Protein AF-A0AB73G0Q4-F1 (afdb_monomer)

Nearest PDB structures (foldseek):
  1st6-assembly1_A  TM=4.353E-01  e=1.505E+00  Gallus gallus
  8r5s-assembly1_B  TM=3.690E-01  e=9.988E+00  unidentified

Solvent-accessible surface area (backbone atoms only — not comparable to full-atom values): 10844 Å² total; per-residue (Å²): 141,89,81,76,88,72,72,56,66,70,56,59,51,50,52,48,52,52,52,53,50,53,50,52,51,54,50,52,51,52,56,56,46,70,74,67,58,89,50,71,70,61,53,50,53,50,53,50,53,51,52,52,53,50,51,53,52,51,50,56,51,47,53,56,51,50,53,52,50,51,52,50,53,51,32,54,51,44,54,49,49,53,31,50,49,26,47,52,52,35,51,52,52,51,51,52,55,50,48,56,74,74,42,72,83,80,63,81,79,79,75,55,64,66,61,52,50,50,51,55,49,49,54,55,54,56,68,72,45,80,65,55,73,72,55,50,51,51,54,52,47,50,51,48,41,52,53,55,43,46,51,53,54,50,48,27,72,76,68,60,59,73,56,75,67,56,52,49,49,45,51,47,37,45,49,53,28,44,53,53,26,49,54,39,52,52,56,52,58,74,70,57,131

Foldseek 3Di:
DDDDPPPPVVVVVVVVVVVVVVVVLVVVLVVVCVPPDDDVVSVVVSVVVVVVVVVVVVVVVVVVVVVVVVLVVLALVLLVLLLVLLVLLLCLLVVLLVCCVPPLDDDQSPDDVVSVVVSVVSLVVSCPTPYDPVSVVSSVLSVVLSVLSVVLSVVCSVVSDDDPVSVVSSVVSSVSSVVSNVVSVVVVVVPDD

Mean predicted aligned error: 14.91 Å

pLDDT: mean 75.07, std 13.52, range [38.47, 94.44]

Secondary structure (DSSP, 8-state):
--------HHHHHHHHHHHHHHHHHHHHHHHHHHHS---HHHHHHHHHHHHHHHHHHHHHHHHHHHHHHHHHHHHHHHHHHHHHHHHHHHHHHHHHHHHHHH-TTT------HHHHHHHHHHHHHHTTS---HHHHHHHHHHHHHHHHHHHHHHHHHHHS---HHHHHHHHHHHHHHHHHHHHHHHHHHHT--

Structure (mmCIF, N/CA/C/O backbone):
data_AF-A0AB73G0Q4-F1
#
_entry.id   AF-A0AB73G0Q4-F1
#
loop_
_atom_site.group_PDB
_atom_site.id
_atom_site.type_symbol
_atom_site.label_atom_id
_atom_site.label_alt_id
_atom_site.label_comp_id
_atom_site.label_asym_id
_atom_site.label_entity_id
_atom_site.label_seq_id
_atom_site.pdbx_PDB_ins_code
_atom_site.Cartn_x
_atom_site.Cartn_y
_atom_site.Cartn_z
_atom_site.occupancy
_atom_site.B_iso_or_equiv
_atom_site.auth_seq_id
_atom_site.aut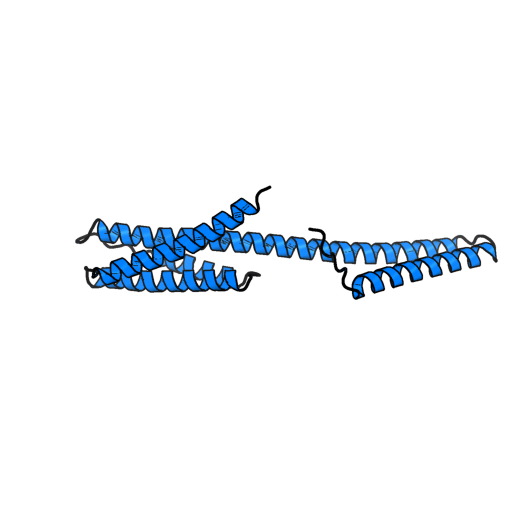h_comp_id
_atom_site.auth_asym_id
_atom_site.auth_atom_id
_atom_site.pdbx_PDB_model_num
ATOM 1 N N . MET A 1 1 ? 30.147 -20.240 -2.094 1.00 41.31 1 MET A N 1
ATOM 2 C CA . 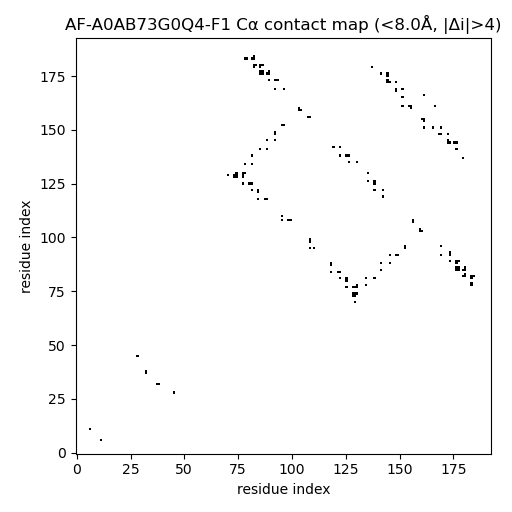MET A 1 1 ? 28.815 -20.249 -2.738 1.00 41.31 1 MET A CA 1
ATOM 3 C C . MET A 1 1 ? 28.900 -19.527 -4.078 1.00 41.31 1 MET A C 1
ATOM 5 O O . ME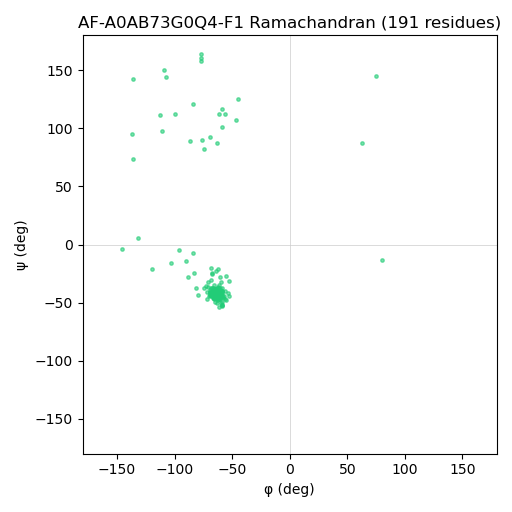T A 1 1 ? 28.607 -18.346 -4.166 1.00 41.31 1 MET A O 1
ATOM 9 N N . LEU A 1 2 ? 29.378 -20.226 -5.107 1.00 41.09 2 LEU A N 1
ATOM 10 C CA . LEU A 1 2 ? 29.473 -19.739 -6.485 1.00 41.09 2 LEU A CA 1
ATOM 11 C C . LEU A 1 2 ? 28.462 -20.538 -7.300 1.00 41.09 2 LEU A C 1
ATOM 13 O O . LEU A 1 2 ? 28.730 -21.682 -7.663 1.00 41.09 2 LEU A O 1
ATOM 17 N N . GLN A 1 3 ? 27.278 -19.975 -7.534 1.00 38.47 3 GLN A N 1
ATOM 18 C CA . GLN A 1 3 ? 26.270 -20.634 -8.354 1.00 38.47 3 GLN A CA 1
ATOM 19 C C . GLN A 1 3 ? 25.608 -19.637 -9.309 1.00 38.47 3 GLN A C 1
ATOM 21 O O . GLN A 1 3 ? 24.650 -18.951 -8.982 1.00 38.47 3 GLN A O 1
ATOM 26 N N . ARG A 1 4 ? 26.173 -19.638 -10.522 1.00 39.06 4 ARG A N 1
ATOM 27 C CA . ARG A 1 4 ? 25.493 -19.534 -11.818 1.00 39.06 4 ARG A CA 1
ATOM 28 C C . ARG A 1 4 ? 24.717 -18.243 -12.106 1.00 39.06 4 ARG A C 1
ATOM 30 O O . ARG A 1 4 ? 23.493 -18.200 -12.057 1.00 39.06 4 ARG A O 1
ATOM 37 N N . TYR A 1 5 ? 25.450 -17.268 -12.639 1.00 40.59 5 TYR A N 1
ATOM 38 C CA . TYR A 1 5 ? 24.947 -16.416 -13.718 1.00 40.59 5 TYR A CA 1
ATOM 39 C C . TYR A 1 5 ? 24.696 -17.315 -14.944 1.00 40.59 5 TYR A C 1
ATOM 41 O O . TYR A 1 5 ? 25.588 -17.552 -15.754 1.00 40.59 5 TYR A O 1
ATOM 49 N N . ILE A 1 6 ? 23.505 -17.912 -15.046 1.00 43.00 6 ILE A N 1
ATOM 50 C CA . ILE A 1 6 ? 23.052 -18.488 -16.316 1.00 43.00 6 ILE A CA 1
ATOM 51 C C . ILE A 1 6 ? 22.640 -17.296 -17.168 1.00 43.00 6 ILE A C 1
ATOM 53 O O . ILE A 1 6 ? 21.504 -16.825 -17.111 1.00 43.00 6 ILE A O 1
ATOM 57 N N . GLU A 1 7 ? 23.591 -16.761 -17.928 1.00 46.69 7 GLU A N 1
ATOM 58 C CA . GLU A 1 7 ? 23.259 -15.909 -19.057 1.00 46.69 7 GLU A CA 1
ATOM 59 C C . GLU A 1 7 ? 22.331 -16.719 -19.963 1.00 46.69 7 GLU A C 1
ATOM 61 O O . GLU A 1 7 ? 22.708 -17.755 -20.507 1.00 46.69 7 GLU A O 1
ATOM 66 N N . THR A 1 8 ? 21.070 -16.292 -20.059 1.00 51.12 8 THR A N 1
ATOM 67 C CA . THR A 1 8 ? 20.069 -16.907 -20.935 1.00 51.12 8 THR A CA 1
ATOM 68 C C . THR A 1 8 ? 20.701 -17.170 -22.308 1.00 51.12 8 THR A C 1
ATOM 70 O O . THR A 1 8 ? 21.193 -16.205 -22.904 1.00 51.12 8 THR A O 1
ATOM 73 N N . PRO A 1 9 ? 20.680 -18.406 -22.839 1.00 54.09 9 PRO A N 1
ATOM 74 C CA . PRO A 1 9 ? 21.407 -18.777 -24.060 1.00 54.09 9 PRO A CA 1
ATOM 75 C C . PRO A 1 9 ? 21.061 -17.882 -25.261 1.00 54.09 9 PRO A C 1
ATOM 77 O O . PRO A 1 9 ? 21.906 -17.611 -26.110 1.00 54.09 9 PRO A O 1
ATOM 80 N N . GLY A 1 10 ? 19.852 -17.309 -25.284 1.00 58.75 10 GLY A N 1
ATOM 81 C CA . GLY A 1 10 ? 19.433 -16.339 -26.298 1.00 58.75 10 GLY A CA 1
ATOM 82 C C . GLY A 1 10 ? 20.158 -14.985 -26.264 1.00 58.75 10 GLY A C 1
ATOM 83 O O . GLY A 1 10 ? 20.225 -14.321 -27.294 1.00 58.75 10 GLY A O 1
ATOM 84 N N . ARG A 1 11 ? 20.713 -14.548 -25.125 1.00 55.72 11 ARG A N 1
ATOM 85 C CA . ARG A 1 11 ? 21.488 -13.293 -25.030 1.00 55.72 11 ARG A CA 1
ATOM 86 C C . ARG A 1 11 ? 22.911 -13.473 -25.541 1.00 55.72 11 ARG A C 1
ATOM 88 O O . ARG A 1 11 ? 23.366 -12.647 -26.325 1.00 55.72 11 ARG A O 1
ATOM 95 N N . VAL A 1 12 ? 23.555 -14.575 -25.162 1.00 60.91 12 VAL A N 1
ATOM 96 C CA . VAL A 1 12 ? 24.898 -14.935 -25.638 1.00 60.91 12 VAL A CA 1
ATOM 97 C C . VAL A 1 12 ? 24.876 -15.180 -27.146 1.00 60.91 12 VAL A C 1
ATOM 99 O O . VAL A 1 12 ? 25.706 -14.631 -27.862 1.00 60.91 12 VAL A O 1
ATOM 102 N N . ALA A 1 13 ? 23.862 -15.891 -27.656 1.00 66.00 13 ALA A N 1
ATOM 103 C CA . ALA A 1 13 ? 23.683 -16.110 -29.092 1.00 66.00 13 ALA A CA 1
ATOM 104 C C . ALA A 1 13 ? 23.465 -14.802 -29.876 1.00 66.00 13 ALA A C 1
ATOM 106 O O . ALA A 1 13 ? 24.061 -14.612 -30.934 1.00 66.00 13 ALA A O 1
ATOM 107 N N . LYS A 1 14 ? 22.657 -13.867 -29.352 1.00 70.06 14 LYS A N 1
ATOM 108 C CA . LYS A 1 14 ? 22.462 -12.544 -29.974 1.00 70.06 14 LYS A CA 1
ATOM 109 C C . LYS A 1 14 ? 23.743 -11.711 -29.965 1.00 70.06 14 LYS A C 1
ATOM 111 O O . LYS A 1 14 ? 24.065 -11.100 -30.978 1.00 70.06 14 LYS A O 1
ATOM 116 N N . ALA A 1 15 ? 24.478 -11.703 -28.853 1.00 66.81 15 ALA A N 1
ATOM 117 C CA . ALA A 1 15 ? 25.747 -10.988 -28.748 1.00 66.81 15 ALA A CA 1
ATOM 118 C C . ALA A 1 15 ? 26.796 -11.551 -29.722 1.00 66.81 15 ALA A C 1
ATOM 120 O O . ALA A 1 15 ? 27.445 -10.783 -30.430 1.00 66.81 15 ALA A O 1
ATOM 121 N N . LEU A 1 16 ? 26.905 -12.879 -29.828 1.00 69.56 16 LEU A N 1
ATOM 122 C CA . LEU A 1 16 ? 27.764 -13.551 -30.807 1.00 69.56 16 LEU A CA 1
ATOM 123 C C . LEU A 1 16 ? 27.389 -13.179 -32.243 1.00 69.56 16 LEU A C 1
ATOM 125 O O . LEU A 1 16 ? 28.254 -12.728 -32.981 1.00 69.56 16 LEU A O 1
ATOM 129 N N . LEU A 1 17 ? 26.109 -13.263 -32.620 1.00 72.75 17 LEU A N 1
ATOM 130 C CA . LEU A 1 17 ? 25.657 -12.901 -33.969 1.00 72.75 17 LEU A CA 1
ATOM 131 C C . LEU A 1 17 ? 25.973 -11.446 -34.331 1.00 72.75 17 LEU A C 1
ATOM 133 O O . LEU A 1 17 ? 26.434 -11.181 -35.442 1.00 72.75 17 LEU A O 1
ATOM 137 N N . ILE A 1 18 ? 25.769 -10.509 -33.401 1.00 73.44 18 ILE A N 1
ATOM 138 C CA . ILE A 1 18 ? 26.107 -9.094 -33.609 1.00 73.44 18 ILE A CA 1
ATOM 139 C C . ILE A 1 18 ? 27.620 -8.938 -33.799 1.00 73.44 18 ILE A C 1
ATOM 141 O O . ILE A 1 18 ? 28.055 -8.293 -34.748 1.00 73.44 18 ILE A O 1
ATOM 145 N N . THR A 1 19 ? 28.423 -9.579 -32.948 1.00 70.38 19 THR A N 1
ATOM 146 C CA . THR A 1 19 ? 29.889 -9.468 -32.985 1.00 70.38 19 THR A CA 1
ATOM 147 C C . THR A 1 19 ? 30.464 -10.080 -34.264 1.00 70.38 19 THR A C 1
ATOM 149 O O . THR A 1 19 ? 31.303 -9.467 -34.920 1.00 70.38 19 THR A O 1
ATOM 152 N N . THR A 1 20 ? 29.969 -11.249 -34.679 1.00 71.50 20 THR A N 1
ATOM 153 C CA . THR A 1 20 ? 30.360 -11.908 -35.931 1.00 71.50 20 THR A CA 1
ATOM 154 C C . THR A 1 20 ? 29.942 -11.092 -37.155 1.00 71.50 20 THR A C 1
ATOM 156 O O . THR A 1 20 ? 30.719 -10.977 -38.098 1.00 71.50 20 THR A O 1
ATOM 159 N N . SER A 1 21 ? 28.760 -10.466 -37.136 1.00 71.75 21 SER A N 1
ATOM 160 C CA . SER A 1 21 ? 28.300 -9.604 -38.236 1.00 71.75 21 SER A CA 1
ATOM 161 C C . SER A 1 21 ? 29.158 -8.343 -38.365 1.00 71.75 21 SER A C 1
ATOM 163 O O . SER A 1 21 ? 29.561 -7.987 -39.469 1.00 71.75 21 SER A O 1
ATOM 165 N N . VAL A 1 22 ? 29.496 -7.702 -37.241 1.00 70.81 22 VAL A N 1
ATOM 166 C CA . VAL A 1 22 ? 30.405 -6.544 -37.204 1.00 70.81 22 VAL A CA 1
ATOM 167 C C . VAL A 1 22 ? 31.796 -6.933 -37.708 1.00 70.81 22 VAL A C 1
ATOM 169 O O . VAL A 1 22 ? 32.354 -6.232 -38.545 1.00 70.81 22 VAL A O 1
ATOM 172 N N . PHE A 1 23 ? 32.323 -8.081 -37.272 1.00 72.88 23 PHE A N 1
ATOM 173 C CA . PHE A 1 23 ? 33.621 -8.587 -37.718 1.00 72.88 23 PHE A CA 1
ATOM 174 C C . PHE A 1 23 ? 33.653 -8.860 -39.228 1.00 72.88 23 PHE A C 1
ATOM 176 O O . PHE A 1 23 ? 34.573 -8.411 -39.909 1.00 72.88 23 PHE A O 1
ATOM 183 N N . LEU A 1 24 ? 32.631 -9.532 -39.771 1.00 70.69 24 LEU A N 1
ATOM 184 C CA . LEU A 1 24 ? 32.513 -9.796 -41.210 1.00 70.69 24 LEU A CA 1
ATOM 185 C C . LEU A 1 24 ? 32.406 -8.499 -42.022 1.00 70.69 24 LEU A C 1
ATOM 187 O O . LEU A 1 24 ? 33.060 -8.371 -43.055 1.00 70.69 24 LEU A O 1
ATOM 191 N N . LEU A 1 25 ? 31.647 -7.515 -41.535 1.00 66.81 25 LEU A N 1
ATOM 192 C CA . LEU A 1 25 ? 31.530 -6.197 -42.163 1.00 66.81 25 LEU A CA 1
ATOM 193 C C . LEU A 1 25 ? 32.869 -5.436 -42.167 1.00 66.81 25 LEU A C 1
ATOM 195 O O . LEU A 1 25 ? 33.250 -4.883 -43.198 1.00 66.81 25 LEU A O 1
ATOM 199 N N . SER A 1 26 ? 33.630 -5.465 -41.069 1.00 64.12 26 SER A N 1
ATOM 200 C CA . SER A 1 26 ? 34.976 -4.872 -41.006 1.00 64.12 26 SER A CA 1
ATOM 201 C C . SER A 1 26 ? 35.969 -5.549 -41.960 1.00 64.12 26 SER A C 1
ATOM 203 O O . SER A 1 26 ? 36.790 -4.876 -42.591 1.00 64.12 26 SER A O 1
ATOM 205 N N . LEU A 1 27 ? 35.877 -6.874 -42.101 1.00 66.56 27 LEU A N 1
ATOM 206 C CA . LEU A 1 27 ? 36.729 -7.663 -42.994 1.00 66.56 27 LEU A CA 1
ATOM 207 C C . LEU A 1 27 ? 36.433 -7.340 -44.467 1.00 66.56 27 LEU A C 1
ATOM 209 O O . LEU A 1 27 ? 37.356 -7.094 -45.241 1.00 66.56 27 LEU A O 1
ATOM 213 N N . VAL A 1 28 ? 35.152 -7.219 -44.832 1.00 67.94 28 VAL A N 1
ATOM 214 C CA . VAL A 1 28 ? 34.718 -6.792 -46.173 1.00 67.94 28 VAL A CA 1
ATOM 215 C C . VAL A 1 28 ? 35.155 -5.354 -46.474 1.00 67.94 28 VAL A C 1
ATOM 217 O O . VAL A 1 28 ? 35.669 -5.094 -47.561 1.00 67.94 28 VAL A O 1
ATOM 220 N N . GLY A 1 29 ? 35.042 -4.429 -45.515 1.00 61.28 29 GLY A N 1
ATOM 221 C CA . GLY A 1 29 ? 35.534 -3.054 -45.672 1.00 61.28 29 GLY A CA 1
ATOM 222 C C . GLY A 1 29 ? 37.044 -2.978 -45.932 1.00 61.28 29 GLY A C 1
ATOM 223 O O . GLY A 1 29 ? 37.490 -2.218 -46.791 1.00 61.28 29 GLY A O 1
ATOM 224 N N . THR A 1 30 ? 37.827 -3.820 -45.252 1.00 64.38 30 THR A N 1
ATOM 225 C CA . THR A 1 30 ? 39.291 -3.869 -45.401 1.00 64.38 30 THR A CA 1
ATOM 226 C C . THR A 1 30 ? 39.707 -4.479 -46.744 1.00 64.38 30 THR A C 1
ATOM 228 O O . THR A 1 30 ? 40.609 -3.963 -47.401 1.00 64.38 30 THR A O 1
ATOM 231 N N . VAL A 1 31 ? 39.021 -5.537 -47.193 1.00 64.31 31 VAL A N 1
ATOM 232 C CA . VAL A 1 31 ? 39.288 -6.196 -48.486 1.00 64.31 31 VAL A CA 1
ATOM 233 C C . VAL A 1 31 ? 38.891 -5.308 -49.672 1.00 64.31 31 VAL A C 1
ATOM 235 O O . VAL A 1 31 ? 39.620 -5.235 -50.658 1.00 64.31 31 VAL A O 1
ATOM 238 N N . ILE A 1 32 ? 37.776 -4.576 -49.580 1.00 60.75 32 ILE A N 1
ATOM 239 C CA . ILE A 1 32 ? 37.360 -3.634 -50.633 1.00 60.75 32 ILE A CA 1
ATOM 240 C C . ILE A 1 32 ? 38.288 -2.406 -50.669 1.00 60.75 32 ILE A C 1
ATOM 242 O O . ILE A 1 32 ? 38.619 -1.916 -51.749 1.00 60.75 32 ILE A O 1
ATOM 246 N N . GLY A 1 33 ? 38.752 -1.933 -49.507 1.00 55.31 33 GLY A N 1
ATOM 247 C CA . GLY A 1 33 ? 39.688 -0.811 -49.403 1.00 55.31 33 GLY A CA 1
ATOM 248 C C . GLY A 1 33 ? 41.096 -1.111 -49.932 1.00 55.31 33 GLY A C 1
ATOM 249 O O . GLY A 1 33 ? 41.747 -0.208 -50.456 1.00 55.31 33 GLY A O 1
ATOM 250 N N . SER A 1 34 ? 41.562 -2.363 -49.847 1.00 55.62 34 SER A N 1
ATOM 251 C CA . SER A 1 34 ? 42.897 -2.754 -50.327 1.00 55.62 34 SER A CA 1
ATOM 252 C C . SER A 1 34 ? 42.957 -3.048 -51.831 1.00 55.62 34 SER A C 1
ATOM 254 O O . SER A 1 34 ? 44.019 -2.897 -52.430 1.00 55.62 34 SER A O 1
ATOM 256 N N . ALA A 1 35 ? 41.835 -3.413 -52.463 1.00 57.12 35 ALA A N 1
ATOM 257 C CA . ALA A 1 35 ? 41.802 -3.828 -53.869 1.00 57.12 35 ALA A CA 1
ATOM 258 C C . ALA A 1 35 ? 41.575 -2.685 -54.887 1.00 57.12 35 ALA A C 1
ATOM 260 O O . ALA A 1 35 ? 41.787 -2.896 -56.079 1.00 57.12 35 ALA A O 1
ATOM 261 N N . GLY A 1 36 ? 41.138 -1.489 -54.460 1.00 55.97 36 GLY A N 1
ATOM 262 C CA . GLY A 1 36 ? 40.631 -0.449 -55.380 1.00 55.97 36 GLY A CA 1
ATOM 263 C C . GLY A 1 36 ? 41.164 0.979 -55.212 1.00 55.97 36 GLY A C 1
ATOM 264 O O . GLY A 1 36 ? 40.673 1.878 -55.898 1.00 55.97 36 GLY A O 1
ATOM 265 N N . GLY A 1 37 ? 42.140 1.208 -54.328 1.00 60.34 37 GLY A N 1
ATOM 266 C CA . GLY A 1 37 ? 42.581 2.554 -53.951 1.00 60.34 37 GLY A CA 1
ATOM 267 C C . GLY A 1 37 ? 41.578 3.254 -53.023 1.00 60.34 37 GLY A C 1
ATOM 268 O O . GLY A 1 37 ? 40.366 3.058 -53.115 1.00 60.34 37 GLY A O 1
ATOM 269 N N . TYR A 1 38 ? 42.089 4.056 -52.089 1.00 60.25 38 TYR A N 1
ATOM 270 C CA . TYR A 1 38 ? 41.277 4.756 -51.093 1.00 60.25 38 TYR A CA 1
ATOM 271 C C . TYR A 1 38 ? 40.248 5.681 -51.764 1.00 60.25 38 TYR A C 1
ATOM 273 O O . TYR A 1 38 ? 40.618 6.641 -52.440 1.00 60.25 38 TYR A O 1
ATOM 281 N N . LYS A 1 39 ? 38.953 5.405 -51.563 1.00 70.69 39 LYS A N 1
ATOM 282 C CA . LYS A 1 39 ? 37.845 6.247 -52.037 1.00 70.69 39 LYS A CA 1
ATOM 283 C C . LYS A 1 39 ? 37.125 6.871 -50.838 1.00 70.69 39 LYS A C 1
ATOM 285 O O . LYS A 1 39 ? 36.467 6.135 -50.096 1.00 70.69 39 LYS A O 1
ATOM 290 N N . PRO A 1 40 ? 37.220 8.197 -50.636 1.00 67.25 40 PRO A N 1
ATOM 291 C CA . PRO A 1 40 ? 36.648 8.864 -49.466 1.00 67.25 40 PRO A CA 1
ATOM 292 C C . PRO A 1 40 ? 35.126 8.684 -49.354 1.00 67.25 40 PRO A C 1
ATOM 294 O O . PRO A 1 40 ? 34.625 8.525 -48.246 1.00 67.25 40 PRO A O 1
ATOM 297 N N . ASP A 1 41 ? 34.406 8.588 -50.474 1.00 67.31 41 ASP A N 1
ATOM 298 C CA . ASP A 1 41 ? 32.948 8.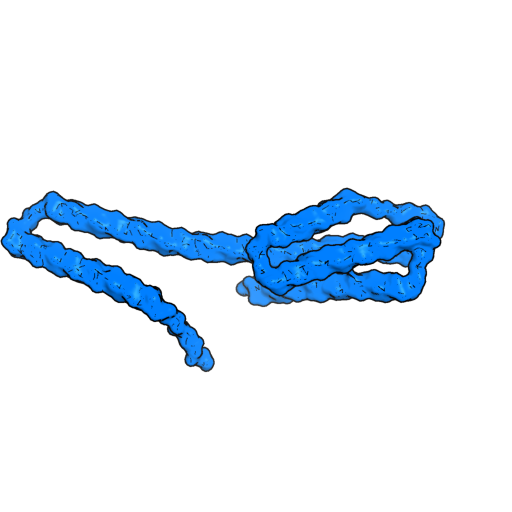381 -50.478 1.00 67.31 41 ASP A CA 1
ATOM 299 C C . ASP A 1 41 ? 32.544 7.005 -49.920 1.00 67.31 41 ASP A C 1
ATOM 301 O O . ASP A 1 41 ? 31.568 6.875 -49.182 1.00 67.31 41 ASP A O 1
ATOM 305 N N . VAL A 1 42 ? 33.337 5.969 -50.219 1.00 67.19 42 VAL A N 1
ATOM 306 C CA . VAL A 1 42 ? 33.121 4.608 -49.701 1.00 67.19 42 VAL A CA 1
ATOM 307 C C . VAL A 1 42 ? 33.415 4.570 -48.201 1.00 67.19 42 VAL A C 1
ATOM 309 O O . VAL A 1 42 ? 32.649 3.990 -47.434 1.00 67.19 42 VAL A O 1
ATOM 312 N N . MET A 1 43 ? 34.486 5.238 -47.767 1.00 66.00 43 MET A N 1
ATOM 313 C CA . MET A 1 43 ? 34.850 5.367 -46.353 1.00 66.00 43 MET A CA 1
ATOM 314 C C . MET A 1 43 ? 33.767 6.117 -45.558 1.00 66.00 43 MET A C 1
ATOM 316 O O . MET A 1 43 ? 33.413 5.690 -44.462 1.00 66.00 43 MET A O 1
ATOM 320 N N . ALA A 1 44 ? 33.199 7.192 -46.119 1.00 68.62 44 ALA A N 1
ATOM 321 C CA . ALA A 1 44 ? 32.122 7.966 -45.503 1.00 68.62 44 ALA A CA 1
ATOM 322 C C . ALA A 1 44 ? 30.838 7.139 -45.331 1.00 68.62 44 ALA A C 1
ATOM 324 O O . ALA A 1 44 ? 30.250 7.144 -44.249 1.00 68.62 44 ALA A O 1
ATOM 325 N N . TYR A 1 45 ? 30.449 6.367 -46.352 1.00 65.69 45 TYR A N 1
ATOM 326 C CA . TYR A 1 45 ? 29.308 5.450 -46.272 1.00 65.69 45 TYR A CA 1
ATOM 327 C C . TYR A 1 45 ? 29.500 4.392 -45.175 1.00 65.69 45 TYR A C 1
ATOM 329 O O . TYR A 1 45 ? 28.593 4.132 -44.384 1.00 65.69 45 TYR A O 1
ATOM 337 N N . TRP A 1 46 ? 30.707 3.828 -45.072 1.00 65.00 46 TRP A N 1
ATOM 338 C CA . TRP A 1 46 ? 31.057 2.891 -44.004 1.00 65.00 46 TRP A CA 1
ATOM 339 C C . TRP A 1 46 ? 30.974 3.530 -42.616 1.00 65.00 46 TRP A C 1
ATOM 341 O O . TRP A 1 46 ? 30.357 2.966 -41.713 1.00 65.00 46 TRP A O 1
ATOM 351 N N . LEU A 1 47 ? 31.551 4.719 -42.441 1.00 68.44 47 LEU A N 1
ATOM 352 C CA . LEU A 1 47 ? 31.552 5.431 -41.161 1.00 68.44 47 LEU A CA 1
ATOM 353 C C . LEU A 1 47 ? 30.126 5.806 -40.722 1.00 68.44 47 LEU A C 1
ATOM 355 O O . LEU A 1 47 ? 29.778 5.669 -39.549 1.00 68.44 47 LEU A O 1
ATOM 359 N N . GLN A 1 48 ? 29.271 6.189 -41.673 1.00 65.56 48 GLN A N 1
ATOM 360 C CA . GLN A 1 48 ? 27.850 6.457 -41.447 1.00 65.56 48 GLN A CA 1
ATOM 361 C C . GLN A 1 48 ? 27.071 5.187 -41.065 1.00 65.56 48 GLN A C 1
ATOM 363 O O . GLN A 1 48 ? 26.250 5.217 -40.141 1.00 65.56 48 GLN A O 1
ATOM 368 N N . ALA A 1 4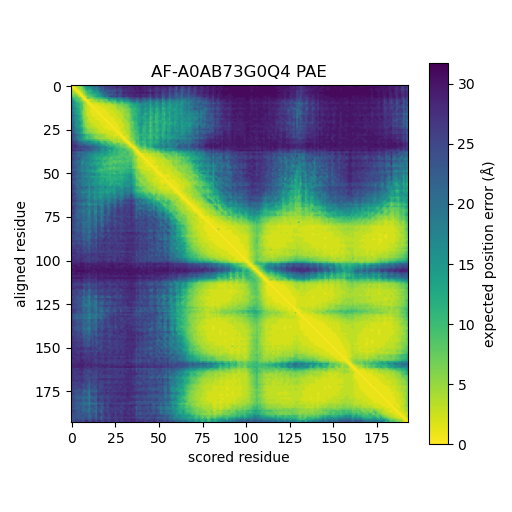9 ? 27.339 4.058 -41.726 1.00 62.50 49 ALA A N 1
ATOM 369 C CA . ALA A 1 49 ? 26.719 2.777 -41.394 1.00 62.50 49 ALA A CA 1
ATOM 370 C C . ALA A 1 49 ? 27.086 2.320 -39.968 1.00 62.50 49 ALA A C 1
ATOM 372 O O . ALA A 1 49 ? 26.215 1.915 -39.200 1.00 62.50 49 ALA A O 1
ATOM 373 N N . PHE A 1 50 ? 28.348 2.465 -39.554 1.00 67.56 50 PHE A N 1
ATOM 374 C CA . PHE A 1 50 ? 28.754 2.158 -38.178 1.00 67.56 50 PHE A CA 1
ATOM 375 C C . PHE A 1 50 ? 28.167 3.134 -37.153 1.00 67.56 50 PHE A C 1
ATOM 377 O O . PHE A 1 50 ? 27.708 2.701 -36.094 1.00 67.56 50 PHE A O 1
ATOM 384 N N . GLY A 1 51 ? 28.129 4.431 -37.468 1.00 62.72 51 GLY A N 1
ATOM 385 C CA . GLY A 1 51 ? 27.535 5.444 -36.595 1.00 62.72 51 GLY A CA 1
ATOM 386 C C . GLY A 1 51 ? 26.048 5.194 -36.329 1.00 62.72 51 GLY A C 1
ATOM 387 O O . GLY A 1 51 ? 25.601 5.261 -35.184 1.00 62.72 51 GLY A O 1
ATOM 388 N N . THR A 1 52 ? 25.288 4.829 -37.364 1.00 57.28 52 THR A N 1
ATOM 389 C CA . THR A 1 52 ? 23.852 4.521 -37.242 1.00 57.28 52 THR A CA 1
ATOM 390 C C . THR A 1 52 ? 23.595 3.237 -36.452 1.00 57.28 52 THR A C 1
ATOM 392 O O . THR A 1 52 ? 22.765 3.242 -35.543 1.00 57.28 52 THR A O 1
ATOM 395 N N . ILE A 1 53 ? 24.345 2.159 -36.708 1.00 66.81 53 ILE A N 1
ATOM 396 C CA . ILE A 1 53 ? 24.232 0.905 -35.940 1.00 66.81 53 ILE A CA 1
ATOM 397 C C . ILE A 1 53 ? 24.602 1.128 -34.466 1.00 66.81 53 ILE A C 1
ATOM 399 O O . ILE A 1 53 ? 23.886 0.672 -33.570 1.00 66.81 53 ILE A O 1
ATOM 403 N N . GLY A 1 54 ? 25.683 1.865 -34.199 1.00 64.62 54 GLY A N 1
ATOM 404 C CA . GLY A 1 54 ? 26.102 2.218 -32.842 1.00 64.62 54 GLY A CA 1
ATOM 405 C C . GLY A 1 54 ? 25.040 3.027 -32.096 1.00 64.62 54 GLY A C 1
ATOM 406 O O . GLY A 1 54 ? 24.727 2.715 -30.946 1.00 64.62 54 GLY A O 1
ATOM 407 N N . ALA A 1 55 ? 24.419 4.004 -32.762 1.00 64.00 55 ALA A N 1
ATOM 408 C CA . ALA A 1 55 ? 23.338 4.801 -32.188 1.00 64.00 55 ALA A CA 1
ATOM 409 C C . ALA A 1 55 ? 22.106 3.952 -31.835 1.00 64.00 55 ALA A C 1
ATOM 411 O O . ALA A 1 55 ? 21.546 4.128 -30.751 1.00 64.00 55 ALA A O 1
ATOM 412 N N . ILE A 1 56 ? 21.716 3.004 -32.698 1.00 60.75 56 ILE A N 1
ATOM 413 C CA . ILE A 1 56 ? 20.589 2.082 -32.463 1.00 60.75 56 ILE A CA 1
ATOM 414 C C . ILE A 1 56 ? 20.871 1.163 -31.268 1.00 60.75 56 ILE A C 1
ATOM 416 O O . ILE A 1 56 ? 20.018 0.985 -30.397 1.00 60.75 56 ILE A O 1
ATOM 420 N N . LEU A 1 57 ? 22.078 0.597 -31.183 1.00 65.44 57 LEU A N 1
ATOM 421 C CA . LEU A 1 57 ? 22.473 -0.245 -30.051 1.00 65.44 57 LEU A CA 1
ATOM 422 C C . LEU A 1 57 ? 22.517 0.553 -28.742 1.00 65.44 57 LEU A C 1
ATOM 424 O O . LEU A 1 57 ? 22.038 0.075 -27.712 1.00 65.44 57 LEU A O 1
ATOM 428 N N . TRP A 1 58 ? 23.032 1.783 -28.784 1.00 66.94 58 TRP A N 1
ATOM 429 C CA . TRP A 1 58 ? 23.065 2.683 -27.634 1.00 66.94 58 TRP A CA 1
ATOM 430 C C . TRP A 1 58 ? 21.662 3.062 -27.147 1.00 66.94 58 TRP A C 1
ATOM 432 O O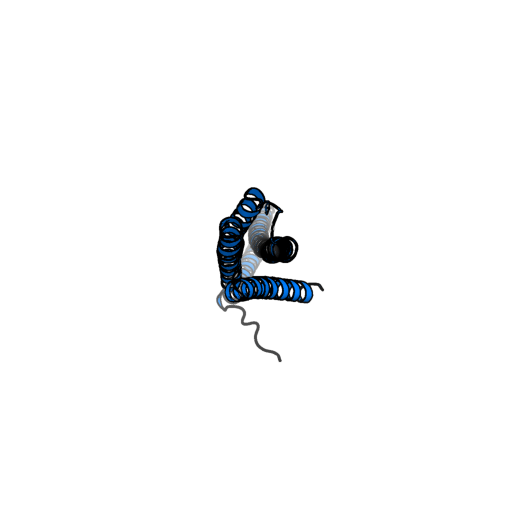 . TRP A 1 58 ? 21.406 3.045 -25.940 1.00 66.94 58 TRP A O 1
ATOM 442 N N . THR A 1 59 ? 20.736 3.366 -28.062 1.00 62.12 59 THR A N 1
ATOM 443 C CA . THR A 1 59 ? 19.336 3.648 -27.706 1.00 62.12 59 THR A CA 1
ATOM 444 C C . THR A 1 59 ? 18.658 2.411 -27.136 1.00 62.12 59 THR A C 1
ATOM 446 O O . THR A 1 59 ? 18.062 2.503 -26.067 1.00 62.12 59 THR A O 1
ATOM 449 N N . ALA A 1 60 ? 18.810 1.240 -27.759 1.00 62.31 60 ALA A N 1
ATOM 450 C CA . ALA A 1 60 ? 18.247 -0.006 -27.239 1.00 62.31 60 ALA A CA 1
ATOM 451 C C . ALA A 1 60 ? 18.769 -0.342 -25.828 1.00 62.31 60 ALA A C 1
ATOM 453 O O . ALA A 1 60 ? 17.998 -0.758 -24.960 1.00 62.31 60 ALA A O 1
ATOM 454 N N . TRP A 1 61 ? 20.061 -0.119 -25.571 1.00 68.50 61 TRP A N 1
ATOM 455 C CA . TRP A 1 61 ? 20.665 -0.313 -24.252 1.00 68.50 61 TRP A CA 1
ATOM 456 C C . TRP A 1 61 ? 20.132 0.683 -23.213 1.00 68.50 61 TRP A C 1
ATOM 458 O O . TRP A 1 61 ? 19.800 0.290 -22.091 1.00 68.50 61 TRP A O 1
ATOM 468 N N . ASN A 1 62 ? 20.033 1.968 -23.566 1.00 69.19 62 ASN A N 1
ATOM 469 C CA . ASN A 1 62 ? 19.536 2.999 -22.652 1.00 69.19 62 ASN A CA 1
ATOM 470 C C . ASN A 1 62 ? 18.052 2.825 -22.344 1.00 69.19 62 ASN A C 1
ATOM 472 O O . ASN A 1 62 ? 17.685 2.895 -21.177 1.00 69.19 62 ASN A O 1
ATOM 476 N N . VAL A 1 63 ? 17.221 2.507 -23.338 1.00 66.00 63 VAL A N 1
ATOM 477 C CA . VAL A 1 63 ? 15.792 2.225 -23.132 1.00 66.00 63 VAL A CA 1
ATOM 478 C C . VAL A 1 63 ? 15.610 1.078 -22.136 1.00 66.00 63 VAL A C 1
ATOM 480 O O . VAL A 1 63 ? 14.845 1.213 -21.188 1.00 66.00 63 VAL A O 1
ATOM 483 N N . GLN A 1 64 ? 16.383 -0.007 -22.258 1.00 66.31 64 GLN A N 1
ATOM 484 C CA . GLN A 1 64 ? 16.317 -1.121 -21.303 1.00 66.31 64 GLN A CA 1
ATOM 485 C C . GLN A 1 64 ? 16.791 -0.752 -19.892 1.00 66.31 64 GLN A C 1
ATOM 487 O O . GLN A 1 64 ? 16.286 -1.305 -18.913 1.00 66.31 64 GLN A O 1
ATOM 492 N N . ARG A 1 65 ? 17.789 0.133 -19.759 1.00 65.81 65 ARG A N 1
ATOM 493 C CA . ARG A 1 65 ? 18.244 0.607 -18.443 1.00 65.81 65 ARG A CA 1
ATOM 494 C C . ARG A 1 65 ? 17.228 1.539 -17.797 1.00 65.81 65 ARG A C 1
ATOM 496 O O . ARG A 1 65 ? 16.918 1.338 -16.628 1.00 65.81 65 ARG A O 1
ATOM 503 N N . VAL A 1 66 ? 16.712 2.506 -18.551 1.00 62.12 66 VAL A N 1
ATOM 504 C CA . VAL A 1 66 ? 15.705 3.463 -18.083 1.00 62.12 66 VAL A CA 1
ATOM 505 C C . VAL A 1 66 ? 14.436 2.726 -17.681 1.00 62.12 66 VAL A C 1
ATOM 507 O O . VAL A 1 66 ? 13.953 2.932 -16.580 1.00 62.12 66 VAL A O 1
ATOM 510 N N . GLU A 1 67 ? 13.959 1.775 -18.484 1.00 65.31 67 GLU A N 1
ATOM 511 C CA . GLU A 1 67 ? 12.752 1.012 -18.159 1.00 65.31 67 GLU A CA 1
ATOM 512 C C . GLU A 1 67 ? 12.902 0.193 -16.866 1.00 65.31 67 GLU A C 1
ATOM 514 O O . GLU A 1 67 ? 11.978 0.123 -16.056 1.00 65.31 67 GLU A O 1
ATOM 519 N N . LYS A 1 68 ? 14.073 -0.412 -16.634 1.00 66.62 68 LYS A N 1
ATOM 520 C CA . LYS A 1 68 ? 14.350 -1.116 -15.373 1.00 66.62 68 LYS A CA 1
ATOM 521 C C . LYS A 1 68 ? 14.409 -0.162 -14.188 1.00 66.62 68 LYS A C 1
ATOM 523 O O . LYS A 1 68 ? 13.862 -0.486 -13.138 1.00 66.62 68 LYS A O 1
ATOM 528 N N . PHE A 1 69 ? 15.063 0.983 -14.361 1.00 65.38 69 PHE A N 1
ATOM 529 C CA . PHE A 1 69 ? 15.198 1.984 -13.312 1.00 65.38 69 PHE A CA 1
ATOM 530 C C . PHE A 1 69 ? 13.837 2.593 -12.955 1.00 65.38 69 PHE A C 1
ATOM 532 O O . PHE A 1 69 ? 13.477 2.630 -11.784 1.00 65.38 69 PHE A O 1
ATOM 539 N N . ASP A 1 70 ? 13.030 2.945 -13.955 1.00 70.75 70 ASP A N 1
ATOM 540 C CA . ASP A 1 70 ? 11.666 3.450 -13.787 1.00 70.75 70 ASP A CA 1
ATOM 541 C C . ASP A 1 70 ? 10.765 2.434 -13.087 1.00 70.75 70 ASP A C 1
ATOM 543 O O . ASP A 1 70 ? 10.020 2.791 -12.177 1.00 70.75 70 ASP A O 1
ATOM 547 N N . ARG A 1 71 ? 10.826 1.154 -13.480 1.00 69.75 71 ARG A N 1
ATOM 548 C CA . ARG A 1 71 ? 10.061 0.092 -12.809 1.00 69.75 71 ARG A CA 1
ATOM 549 C C . ARG A 1 71 ? 10.481 -0.059 -11.353 1.00 69.75 71 ARG A C 1
ATOM 551 O O . ARG A 1 71 ? 9.617 -0.157 -10.486 1.00 69.75 71 ARG A O 1
ATOM 558 N N . GLN A 1 72 ? 11.785 -0.050 -11.084 1.00 71.44 72 GLN A N 1
ATOM 559 C CA . GLN A 1 72 ? 12.300 -0.163 -9.726 1.00 71.44 72 GLN A CA 1
ATOM 560 C C . GLN A 1 72 ? 11.863 1.034 -8.875 1.00 71.44 72 GLN A C 1
ATOM 562 O O . GLN A 1 72 ? 11.314 0.840 -7.793 1.00 71.44 72 GLN A O 1
ATOM 567 N N . HIS A 1 73 ? 11.993 2.254 -9.392 1.00 75.50 73 HIS A N 1
ATOM 568 C CA . HIS A 1 73 ? 11.611 3.460 -8.668 1.00 75.50 73 HIS A CA 1
ATOM 569 C C . HIS A 1 73 ? 10.102 3.519 -8.392 1.00 75.50 73 HIS A C 1
ATOM 571 O O . HIS A 1 73 ? 9.686 3.814 -7.273 1.00 75.50 73 HIS A O 1
ATOM 577 N N . ARG A 1 74 ? 9.270 3.132 -9.371 1.00 72.94 74 ARG A N 1
ATOM 578 C CA . ARG A 1 74 ? 7.815 3.014 -9.179 1.00 72.94 74 ARG A CA 1
ATOM 579 C C . ARG A 1 74 ? 7.452 1.944 -8.151 1.00 72.94 74 ARG A C 1
ATOM 581 O O . ARG A 1 74 ? 6.548 2.172 -7.355 1.00 72.94 74 ARG A O 1
ATOM 588 N N . SER A 1 75 ? 8.154 0.809 -8.137 1.00 74.88 75 SER A N 1
ATOM 589 C CA . SER A 1 75 ? 7.929 -0.239 -7.133 1.00 74.88 75 SER A CA 1
ATOM 590 C C . SER A 1 75 ? 8.313 0.228 -5.726 1.00 74.88 75 SER A C 1
ATOM 592 O O . SER A 1 75 ? 7.575 0.002 -4.774 1.00 74.88 75 SER A O 1
ATOM 594 N N . GLU A 1 76 ? 9.424 0.954 -5.578 1.00 78.50 76 GLU A N 1
ATOM 595 C CA . GLU A 1 76 ? 9.860 1.514 -4.294 1.00 78.50 76 GLU A CA 1
ATOM 596 C C . GLU A 1 76 ? 8.880 2.571 -3.781 1.00 78.50 76 GLU A C 1
ATOM 598 O O . GLU A 1 76 ? 8.532 2.571 -2.597 1.00 78.50 76 GLU A O 1
ATOM 603 N N . GLN A 1 77 ? 8.380 3.424 -4.675 1.00 81.00 77 GLN A N 1
ATOM 604 C CA . GLN A 1 77 ? 7.346 4.399 -4.354 1.00 81.00 77 GLN A CA 1
ATOM 605 C C . GLN A 1 77 ? 6.044 3.712 -3.920 1.00 81.00 77 GLN A C 1
ATOM 607 O O . GLN A 1 77 ? 5.458 4.105 -2.913 1.00 81.00 77 GLN A O 1
ATOM 612 N N . ALA A 1 78 ? 5.634 2.646 -4.611 1.00 83.62 78 ALA A N 1
ATOM 613 C CA . ALA A 1 78 ? 4.443 1.876 -4.264 1.00 83.62 78 ALA A CA 1
ATOM 614 C C . ALA A 1 78 ? 4.570 1.196 -2.890 1.00 83.62 78 ALA A C 1
ATOM 616 O O . ALA A 1 78 ? 3.677 1.306 -2.052 1.00 83.62 78 ALA A O 1
ATOM 617 N N . LEU A 1 79 ? 5.718 0.573 -2.610 1.00 84.38 79 LEU A N 1
ATOM 618 C CA . LEU A 1 79 ? 6.027 -0.023 -1.306 1.00 84.38 79 LEU A CA 1
ATOM 619 C C . LEU A 1 79 ? 6.049 1.019 -0.186 1.00 84.38 79 LEU A C 1
ATOM 621 O O . LEU A 1 79 ? 5.641 0.739 0.947 1.00 84.38 79 LEU A O 1
ATOM 625 N N . SER A 1 80 ? 6.546 2.221 -0.487 1.00 86.75 80 SER A N 1
ATOM 626 C CA . SER A 1 80 ? 6.494 3.329 0.452 1.00 86.75 80 SER A CA 1
ATOM 627 C C . SER A 1 80 ? 5.044 3.709 0.750 1.00 86.75 80 SER A C 1
ATOM 629 O O . SER A 1 80 ? 4.676 3.822 1.916 1.00 86.75 80 SER A O 1
ATOM 631 N N . GLU A 1 81 ? 4.208 3.826 -0.273 1.00 88.56 81 GLU A N 1
ATOM 632 C CA . GLU A 1 81 ? 2.817 4.222 -0.093 1.00 88.56 81 GLU A CA 1
ATOM 633 C C . GLU A 1 81 ? 2.003 3.186 0.695 1.00 88.56 81 GLU A C 1
ATOM 635 O O . GLU A 1 81 ? 1.253 3.573 1.584 1.00 88.56 81 GLU A O 1
ATOM 640 N N . ILE A 1 82 ? 2.228 1.881 0.492 1.00 89.88 82 ILE A N 1
ATOM 641 C CA . ILE A 1 82 ? 1.602 0.822 1.313 1.00 89.88 82 ILE A CA 1
ATOM 642 C C . ILE A 1 82 ? 1.949 0.995 2.796 1.00 89.88 82 ILE A C 1
ATOM 644 O O . ILE A 1 82 ? 1.078 0.900 3.657 1.00 89.88 82 ILE A O 1
ATOM 648 N N . GLY A 1 83 ? 3.220 1.263 3.112 1.00 89.94 83 GLY A N 1
ATOM 649 C CA . GLY A 1 83 ? 3.642 1.495 4.495 1.00 89.94 83 GLY A CA 1
ATOM 650 C C . GLY A 1 83 ? 3.005 2.747 5.105 1.00 89.94 83 GLY A C 1
ATOM 651 O O . GLY A 1 83 ? 2.623 2.729 6.271 1.00 89.94 83 GLY A O 1
ATOM 652 N N . ASN A 1 84 ? 2.857 3.813 4.317 1.00 91.12 84 ASN A N 1
ATOM 653 C CA . ASN A 1 84 ? 2.190 5.035 4.766 1.00 91.12 84 ASN A CA 1
ATOM 654 C C . ASN A 1 84 ? 0.692 4.786 5.001 1.00 91.12 84 ASN A C 1
ATOM 656 O O . ASN A 1 84 ? 0.170 5.187 6.031 1.00 91.12 84 ASN A O 1
ATOM 660 N N . LEU A 1 85 ? 0.029 4.037 4.115 1.00 92.31 85 LEU A N 1
ATOM 661 C CA . LEU A 1 85 ? -1.372 3.648 4.289 1.00 92.31 85 LEU A CA 1
ATOM 662 C C . LEU A 1 85 ? -1.598 2.774 5.517 1.00 92.31 85 LEU A C 1
ATOM 664 O O . LEU A 1 85 ? -2.562 2.992 6.241 1.00 92.31 85 LEU A O 1
ATOM 668 N N . ALA A 1 86 ? -0.708 1.813 5.774 1.00 91.50 86 ALA A N 1
ATOM 669 C CA . ALA A 1 86 ? -0.777 0.992 6.978 1.00 91.50 86 ALA A CA 1
ATOM 670 C C . ALA A 1 86 ? -0.653 1.845 8.249 1.00 91.50 86 ALA A C 1
ATOM 672 O O . ALA A 1 86 ? -1.375 1.621 9.218 1.00 91.50 86 ALA A O 1
ATOM 673 N N . TYR A 1 87 ? 0.240 2.839 8.238 1.00 92.94 87 TYR A N 1
ATOM 674 C CA . TYR A 1 87 ? 0.391 3.786 9.340 1.00 92.94 87 TYR A CA 1
ATOM 675 C C . TYR A 1 87 ? -0.860 4.652 9.531 1.00 92.94 87 TYR A C 1
ATOM 677 O O . TYR A 1 87 ? -1.369 4.732 10.648 1.00 92.94 87 TYR A O 1
ATOM 685 N N . ASP A 1 88 ? -1.371 5.253 8.455 1.00 92.50 88 ASP A N 1
ATOM 686 C CA . ASP A 1 88 ? -2.526 6.149 8.515 1.00 92.50 88 ASP A CA 1
ATOM 687 C C . ASP A 1 88 ? -3.795 5.391 8.949 1.00 92.50 88 ASP A C 1
ATOM 689 O O . ASP A 1 88 ? -4.513 5.852 9.836 1.00 92.50 88 ASP A O 1
ATOM 693 N N . ALA A 1 89 ? -4.033 4.188 8.410 1.00 89.56 89 ALA A N 1
ATOM 694 C CA . ALA A 1 89 ? -5.155 3.329 8.799 1.00 89.56 89 ALA A CA 1
ATOM 695 C C . ALA A 1 89 ? -5.060 2.890 10.269 1.00 89.56 89 ALA A C 1
ATOM 697 O O . ALA A 1 89 ? -6.029 3.022 11.020 1.00 89.56 89 ALA A O 1
ATOM 698 N N . LEU A 1 90 ? -3.878 2.448 10.715 1.00 92.94 90 LEU A N 1
ATOM 699 C CA . LEU A 1 90 ? -3.648 2.083 12.113 1.00 92.94 90 LEU A CA 1
ATOM 700 C C . LEU A 1 90 ? -3.899 3.271 13.046 1.00 92.94 90 LEU A C 1
ATOM 702 O O . LEU A 1 90 ? -4.545 3.117 14.081 1.00 92.94 90 LEU A O 1
ATOM 706 N N . HIS A 1 91 ? -3.391 4.453 12.696 1.00 90.69 91 HIS A N 1
ATOM 707 C CA . HIS A 1 91 ? -3.569 5.657 13.501 1.00 90.69 91 HIS A CA 1
ATOM 708 C C . HIS A 1 91 ? -5.038 6.098 13.534 1.00 90.69 91 HIS A C 1
ATOM 710 O O . HIS A 1 91 ? -5.539 6.487 14.591 1.00 90.69 91 HIS A O 1
ATOM 716 N N . PHE A 1 92 ? -5.747 5.986 12.408 1.00 87.81 92 PHE A N 1
ATOM 717 C CA . PHE A 1 92 ? -7.178 6.253 12.323 1.00 87.81 92 PHE A CA 1
ATOM 718 C C . PHE A 1 92 ? -7.973 5.344 13.268 1.00 87.81 92 PHE A C 1
ATOM 720 O O . PHE A 1 92 ? -8.718 5.843 14.115 1.00 87.81 92 PHE A O 1
ATOM 727 N N . VAL A 1 93 ? -7.780 4.023 13.185 1.00 87.44 93 VAL A N 1
ATOM 728 C CA . VAL A 1 93 ? -8.484 3.059 14.046 1.00 87.44 93 VAL A CA 1
ATOM 729 C C . VAL A 1 93 ? -8.092 3.257 15.512 1.00 87.44 93 VAL A C 1
ATOM 731 O O . VAL A 1 93 ? -8.963 3.359 16.371 1.00 87.44 93 VAL A O 1
ATOM 734 N N . ALA A 1 94 ? -6.800 3.397 15.821 1.00 88.00 94 ALA A N 1
ATOM 735 C CA . ALA A 1 94 ? -6.318 3.602 17.189 1.00 88.00 94 ALA A CA 1
ATOM 736 C C . ALA A 1 94 ? -6.872 4.871 17.841 1.00 88.00 94 ALA A C 1
ATOM 738 O O . ALA A 1 94 ? -7.253 4.846 19.011 1.00 88.00 94 ALA A O 1
ATOM 739 N N . ARG A 1 95 ? -6.959 5.976 17.094 1.00 87.06 95 ARG A N 1
ATOM 740 C CA . ARG A 1 95 ? -7.543 7.225 17.593 1.00 87.06 95 ARG A CA 1
ATOM 741 C C . ARG A 1 95 ? -9.016 7.043 17.953 1.00 87.06 95 ARG A C 1
ATOM 743 O O . ARG A 1 95 ? -9.413 7.462 19.036 1.00 87.06 95 ARG A O 1
ATOM 750 N N . ASN A 1 96 ? -9.798 6.395 17.089 1.00 83.19 96 ASN A N 1
ATOM 751 C CA . ASN A 1 96 ? -11.218 6.147 17.347 1.00 83.19 96 ASN A CA 1
ATOM 752 C C . ASN A 1 96 ? -11.418 5.201 18.542 1.00 83.19 96 ASN A C 1
ATOM 754 O O . ASN A 1 96 ? -12.171 5.532 19.452 1.00 83.19 96 ASN A O 1
ATOM 758 N N . VAL A 1 97 ? -10.667 4.097 18.617 1.00 83.44 97 VAL A N 1
ATOM 759 C CA . VAL A 1 97 ? -10.718 3.167 19.762 1.00 83.44 97 VAL A CA 1
ATOM 760 C C . VAL A 1 97 ? -10.348 3.864 21.075 1.00 83.44 97 VAL A C 1
ATOM 762 O O . VAL A 1 97 ? -11.002 3.660 22.096 1.00 83.44 97 VAL A O 1
ATOM 765 N N . ASN A 1 98 ? -9.328 4.726 21.070 1.00 83.62 98 ASN A N 1
ATOM 766 C CA . ASN A 1 98 ? -8.955 5.491 22.260 1.00 83.62 98 ASN A CA 1
ATOM 767 C C . ASN A 1 98 ? -10.047 6.481 22.685 1.00 83.62 98 ASN A C 1
ATOM 769 O O . ASN A 1 98 ? -10.303 6.609 23.880 1.00 83.62 98 ASN A O 1
ATOM 773 N N . MET A 1 99 ? -10.709 7.150 21.734 1.00 79.19 99 MET A N 1
ATOM 774 C CA . MET A 1 99 ? -11.842 8.034 22.034 1.00 79.19 99 MET A CA 1
ATOM 775 C C . MET A 1 99 ? -13.002 7.263 22.674 1.00 79.19 99 MET A C 1
ATOM 777 O O . MET A 1 99 ? -13.535 7.706 23.688 1.00 79.19 99 MET A O 1
ATOM 781 N N . MET A 1 100 ? -13.320 6.080 22.142 1.00 76.56 100 MET A N 1
ATOM 782 C CA . MET A 1 100 ? -14.353 5.186 22.680 1.00 76.56 100 MET A CA 1
ATOM 783 C C . MET A 1 100 ? -14.050 4.751 24.120 1.00 76.56 100 MET A C 1
ATOM 785 O O . MET A 1 100 ? -14.933 4.740 24.969 1.00 76.56 100 MET A O 1
ATOM 789 N N . ARG A 1 101 ? -12.781 4.445 24.426 1.00 77.62 101 ARG A N 1
ATOM 790 C CA . ARG A 1 101 ? -12.349 4.046 25.778 1.00 77.62 101 ARG A CA 1
ATOM 791 C C . ARG A 1 101 ? -12.366 5.189 26.793 1.00 77.62 101 ARG A C 1
ATOM 793 O O . ARG A 1 101 ? -12.554 4.939 27.978 1.00 77.62 101 ARG A O 1
ATOM 800 N N . GLN A 1 102 ? -12.095 6.420 26.360 1.00 72.50 102 GLN A N 1
ATOM 801 C CA . GLN A 1 102 ? -11.916 7.560 27.268 1.00 72.50 102 GLN A CA 1
ATOM 802 C C . GLN A 1 102 ? -13.218 8.293 27.598 1.00 72.50 102 GLN A C 1
ATOM 804 O O . GLN A 1 102 ? -13.305 8.892 28.668 1.00 72.50 102 GLN A O 1
ATOM 809 N N . LEU A 1 103 ? -14.215 8.278 26.707 1.00 64.81 103 LEU A N 1
ATOM 810 C CA . LEU A 1 103 ? -15.424 9.099 26.841 1.00 64.81 103 LEU A CA 1
ATOM 811 C C . LEU A 1 103 ? -16.695 8.290 26.515 1.00 64.81 103 LEU A C 1
ATOM 813 O O . LEU A 1 103 ? -17.303 8.522 25.471 1.00 64.81 103 LEU A O 1
ATOM 817 N N . PRO A 1 104 ? -17.132 7.380 27.410 1.00 59.31 104 PRO A N 1
ATOM 818 C CA . PRO A 1 104 ? -18.238 6.456 27.135 1.00 59.31 104 PRO A CA 1
ATOM 819 C C . PRO A 1 104 ? -19.600 7.132 26.923 1.00 59.31 104 PRO A C 1
ATOM 821 O O . PRO A 1 104 ? -20.488 6.534 26.331 1.00 59.31 104 PRO A O 1
ATOM 824 N N . SER A 1 105 ? -19.803 8.351 27.436 1.00 54.44 105 SER A N 1
ATOM 825 C CA . SER A 1 105 ? -21.161 8.860 27.671 1.00 54.44 105 SER A CA 1
ATOM 826 C C . SER A 1 105 ? -21.567 10.136 26.926 1.00 54.44 105 SER A C 1
ATOM 828 O O . SER A 1 105 ? -22.765 10.346 26.775 1.00 54.44 105 SER A O 1
ATOM 830 N N . GLU A 1 106 ? -20.657 10.998 26.443 1.00 46.62 106 GLU A N 1
ATOM 831 C CA . GLU A 1 106 ? -21.091 12.331 25.951 1.00 46.62 106 GLU A CA 1
ATOM 832 C C . GLU A 1 106 ? -20.328 12.927 24.760 1.00 46.62 106 GLU A C 1
ATOM 834 O O . GLU A 1 106 ? -20.728 13.970 24.236 1.00 46.62 106 GLU A O 1
ATOM 839 N N . THR A 1 107 ? -19.266 12.295 24.257 1.00 48.66 107 THR A N 1
ATOM 840 C CA . THR A 1 107 ? -18.513 12.901 23.147 1.00 48.66 107 THR A CA 1
ATOM 841 C C . THR A 1 107 ? -18.930 12.253 21.845 1.00 48.66 107 THR A C 1
ATOM 843 O O . THR A 1 107 ? -18.648 11.082 21.617 1.00 48.66 107 THR A O 1
ATOM 846 N N . ARG A 1 108 ? -19.600 13.021 20.975 1.00 53.66 108 ARG A N 1
ATOM 847 C CA . ARG A 1 108 ? -19.776 12.655 19.564 1.00 53.66 108 ARG A CA 1
ATOM 848 C C . ARG A 1 108 ? -18.415 12.216 19.038 1.00 53.66 108 ARG A C 1
ATOM 850 O O . ARG A 1 108 ? -17.553 13.066 18.827 1.00 53.66 108 ARG A O 1
ATOM 857 N N . ILE A 1 109 ? -18.230 10.917 18.823 1.00 55.91 109 ILE A N 1
ATOM 858 C CA . ILE A 1 109 ? -17.120 10.410 18.026 1.00 55.91 109 ILE A CA 1
ATOM 859 C C . ILE A 1 109 ? -17.307 11.067 16.660 1.00 55.91 109 ILE A C 1
ATOM 861 O O . ILE A 1 109 ? -18.209 10.707 15.900 1.00 55.91 109 ILE A O 1
ATOM 865 N N . THR A 1 110 ? -16.542 12.124 16.389 1.00 57.03 110 THR A N 1
ATOM 866 C CA . THR A 1 110 ? -16.537 12.799 15.093 1.00 57.03 110 THR A CA 1
ATOM 867 C C . THR A 1 110 ? -15.789 11.898 14.136 1.00 57.03 110 THR A C 1
ATOM 869 O O . THR A 1 110 ? -14.590 12.045 13.909 1.00 57.03 110 THR A O 1
ATOM 872 N N . PHE A 1 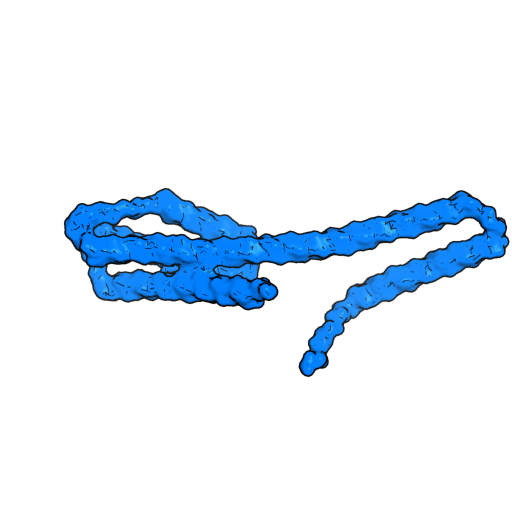111 ? -16.525 10.916 13.632 1.00 64.50 111 PHE A N 1
ATOM 873 C CA . PHE A 1 111 ? -16.111 10.078 12.534 1.00 64.50 111 PHE A CA 1
ATOM 874 C C . PHE A 1 111 ? -15.901 10.972 11.311 1.00 64.50 111 PHE A C 1
ATOM 876 O O . PHE A 1 111 ? -16.839 11.605 10.825 1.00 64.50 111 PHE A O 1
ATOM 883 N N . ASN A 1 112 ? -14.652 11.102 10.871 1.00 76.50 112 ASN A N 1
ATOM 884 C CA . ASN A 1 112 ? -14.320 11.930 9.724 1.00 76.50 112 ASN A CA 1
ATOM 885 C C . ASN A 1 112 ? -14.467 11.106 8.440 1.00 76.50 112 ASN A C 1
ATOM 887 O O . ASN A 1 112 ? -13.501 10.502 7.974 1.00 76.50 112 ASN A O 1
ATOM 891 N N . ASP A 1 113 ? -15.672 11.111 7.864 1.00 77.12 113 ASP A N 1
ATOM 892 C CA . ASP A 1 113 ? -15.985 10.438 6.592 1.00 77.12 113 ASP A CA 1
ATOM 893 C C . ASP A 1 113 ? -15.019 10.834 5.462 1.00 77.12 113 ASP A C 1
ATOM 895 O O . ASP A 1 113 ? -14.706 10.026 4.586 1.00 77.12 113 ASP A O 1
ATOM 899 N N . THR A 1 114 ? -14.506 12.069 5.499 1.00 84.38 114 THR A N 1
ATOM 900 C CA . THR A 1 114 ? -13.549 12.572 4.502 1.00 84.38 114 THR A CA 1
ATOM 901 C C . THR A 1 114 ? -12.219 11.830 4.598 1.00 84.38 114 THR A C 1
ATOM 903 O O . THR A 1 114 ? -11.690 11.388 3.583 1.00 84.38 114 THR A O 1
ATOM 906 N N . GLU A 1 115 ? -11.704 11.645 5.815 1.00 84.06 115 GLU A N 1
ATOM 907 C CA . GLU A 1 115 ? -10.445 10.932 6.063 1.00 84.06 115 GLU A CA 1
ATOM 908 C C . GLU A 1 115 ? -10.574 9.444 5.718 1.00 84.06 115 GLU A C 1
ATOM 910 O O . GLU A 1 115 ? -9.684 8.886 5.078 1.00 84.06 115 GLU A O 1
ATOM 915 N N . LEU A 1 116 ? -11.712 8.813 6.041 1.00 83.69 116 LEU A N 1
ATOM 916 C CA . LEU A 1 116 ? -11.995 7.448 5.589 1.00 83.69 116 LEU A CA 1
ATOM 917 C C . LEU A 1 116 ? -11.994 7.357 4.056 1.00 83.69 116 LEU A C 1
ATOM 919 O O . LEU A 1 116 ? -11.334 6.489 3.478 1.00 83.69 116 LEU A O 1
ATOM 923 N N . SER A 1 117 ? -12.760 8.224 3.391 1.00 84.38 117 SER A N 1
ATOM 924 C CA . SER A 1 117 ? -12.878 8.207 1.932 1.00 84.38 117 SER A CA 1
ATOM 925 C C . SER A 1 117 ? -11.516 8.404 1.270 1.00 84.38 117 SER A C 1
ATOM 927 O O . SER A 1 117 ? -11.202 7.721 0.295 1.00 84.38 117 SER A O 1
ATOM 929 N N . GLU A 1 118 ? -10.691 9.298 1.815 1.00 89.12 118 GLU A N 1
ATOM 930 C CA . GLU A 1 118 ? -9.326 9.520 1.349 1.00 89.12 118 GLU A CA 1
ATOM 931 C C . GLU A 1 118 ? -8.469 8.254 1.491 1.00 89.12 118 GLU A C 1
ATOM 933 O O . GLU A 1 118 ? -7.808 7.854 0.529 1.00 89.12 118 GLU A O 1
ATOM 938 N N . LEU A 1 119 ? -8.517 7.573 2.641 1.00 87.81 119 LEU A N 1
ATOM 939 C CA . LEU A 1 119 ? -7.773 6.328 2.860 1.00 87.81 119 LEU A CA 1
ATOM 940 C C . LEU A 1 119 ? -8.189 5.229 1.878 1.00 87.81 119 LEU A C 1
ATOM 942 O O . LEU A 1 119 ? -7.330 4.617 1.239 1.00 87.81 119 LEU A O 1
ATOM 946 N N . LEU A 1 120 ? -9.493 5.012 1.687 1.00 86.12 120 LEU A N 1
ATOM 947 C CA . LEU A 1 120 ? -10.004 4.013 0.740 1.00 86.12 120 LEU A CA 1
ATOM 948 C C . LEU A 1 120 ? -9.644 4.356 -0.711 1.00 86.12 120 LEU A C 1
ATOM 950 O O . LEU A 1 120 ? -9.305 3.467 -1.504 1.00 86.12 120 LEU A O 1
ATOM 954 N N . GLN A 1 121 ? -9.682 5.640 -1.069 1.00 86.56 121 GLN A N 1
ATOM 955 C CA . GLN A 1 121 ? -9.277 6.106 -2.390 1.00 86.56 121 GLN A CA 1
ATOM 956 C C . GLN A 1 121 ? -7.779 5.889 -2.614 1.00 86.56 121 GLN A C 1
ATOM 958 O O . GLN A 1 121 ? -7.391 5.368 -3.663 1.00 86.56 121 GLN A O 1
ATOM 963 N N . ARG A 1 122 ? -6.932 6.217 -1.633 1.00 88.00 122 ARG A N 1
ATOM 964 C CA . ARG A 1 122 ? -5.485 5.983 -1.720 1.00 88.00 122 ARG A CA 1
ATOM 965 C C . ARG A 1 122 ? -5.158 4.488 -1.783 1.00 88.00 122 ARG A C 1
ATOM 967 O O . ARG A 1 122 ? -4.344 4.102 -2.615 1.00 88.00 122 ARG A O 1
ATOM 974 N N . MET A 1 123 ? -5.840 3.627 -1.022 1.00 88.75 123 MET A N 1
ATOM 975 C CA . MET A 1 123 ? -5.708 2.162 -1.149 1.00 88.75 123 MET A CA 1
ATOM 976 C C . MET A 1 123 ? -6.079 1.672 -2.556 1.00 88.75 123 MET A C 1
ATOM 978 O O . MET A 1 123 ? -5.382 0.840 -3.142 1.00 88.75 123 MET A O 1
ATOM 982 N N . THR A 1 124 ? -7.148 2.224 -3.135 1.00 86.00 124 THR A N 1
ATOM 983 C CA . THR A 1 124 ? -7.566 1.913 -4.510 1.00 86.00 124 THR A CA 1
ATOM 984 C C . THR A 1 124 ? -6.522 2.366 -5.532 1.00 86.00 124 THR A C 1
ATOM 986 O O . THR A 1 124 ? -6.214 1.618 -6.459 1.00 86.00 124 THR A O 1
ATOM 989 N N . ALA A 1 125 ? -5.940 3.553 -5.348 1.00 85.19 125 ALA A N 1
ATOM 990 C CA . ALA A 1 125 ? -4.883 4.078 -6.206 1.00 85.19 125 ALA A CA 1
ATOM 991 C C . ALA A 1 125 ? -3.598 3.240 -6.111 1.00 85.19 125 ALA A C 1
ATOM 993 O O . ALA A 1 125 ? -3.003 2.905 -7.134 1.00 85.19 125 ALA A O 1
ATOM 994 N N . VAL A 1 126 ? -3.202 2.822 -4.905 1.00 86.12 126 VAL A N 1
ATOM 995 C CA . VAL A 1 126 ? -2.028 1.962 -4.696 1.00 86.12 126 VAL A CA 1
ATOM 996 C C . VAL A 1 126 ? -2.184 0.612 -5.383 1.00 86.12 126 VAL A C 1
ATOM 998 O O . VAL A 1 126 ? -1.229 0.120 -5.975 1.00 86.12 126 VAL A O 1
ATOM 1001 N N . ARG A 1 127 ? -3.392 0.040 -5.407 1.00 82.94 127 ARG A N 1
ATOM 1002 C CA . ARG A 1 127 ? -3.663 -1.216 -6.123 1.00 82.94 127 ARG A CA 1
ATOM 1003 C C . ARG A 1 127 ? -3.435 -1.122 -7.640 1.00 82.94 127 ARG A C 1
ATOM 1005 O O . ARG A 1 127 ? -3.258 -2.150 -8.287 1.00 82.94 127 ARG A O 1
ATOM 1012 N N . GLN A 1 128 ? -3.444 0.082 -8.215 1.00 82.38 128 GLN A N 1
ATOM 1013 C CA . GLN A 1 128 ? -3.160 0.307 -9.639 1.00 82.38 128 GLN A CA 1
ATOM 1014 C C . GLN A 1 1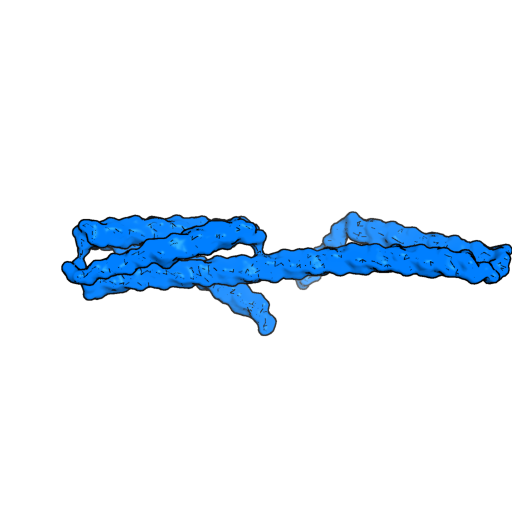28 ? -1.654 0.406 -9.939 1.00 82.38 128 GLN A C 1
ATOM 1016 O O . GLN A 1 128 ? -1.260 0.466 -11.105 1.00 82.38 128 GLN A O 1
ATOM 1021 N N . LEU A 1 129 ? -0.806 0.436 -8.907 1.00 82.75 129 LEU A N 1
ATOM 1022 C CA . LEU A 1 129 ? 0.644 0.488 -9.054 1.00 82.75 129 LEU A CA 1
ATOM 1023 C C . LEU A 1 129 ? 1.217 -0.892 -9.422 1.00 82.75 129 LEU A C 1
ATOM 1025 O O . LEU A 1 129 ? 0.589 -1.922 -9.167 1.00 82.75 129 LEU A O 1
ATOM 1029 N N . PRO A 1 130 ? 2.421 -0.941 -10.023 1.00 78.25 130 PRO A N 1
ATOM 1030 C CA . PRO A 1 130 ? 3.115 -2.197 -10.280 1.00 78.25 130 PRO A CA 1
ATOM 1031 C C . PRO A 1 130 ? 3.578 -2.821 -8.955 1.00 78.25 130 PRO A C 1
ATOM 1033 O O . PRO A 1 130 ? 4.653 -2.500 -8.448 1.00 78.25 130 PRO A O 1
ATOM 1036 N N . LEU A 1 131 ? 2.732 -3.690 -8.407 1.00 81.38 131 LEU A N 1
ATOM 1037 C CA . LEU A 1 131 ? 2.899 -4.379 -7.130 1.00 81.38 131 LEU A CA 1
ATOM 1038 C C . LEU A 1 131 ? 3.185 -5.870 -7.333 1.00 81.38 131 LEU A C 1
ATOM 1040 O O . LEU A 1 131 ? 2.714 -6.476 -8.299 1.00 81.38 131 LEU A O 1
ATOM 1044 N N . GLU A 1 132 ? 3.927 -6.476 -6.407 1.00 85.75 132 GLU A N 1
ATOM 1045 C CA . GLU A 1 132 ? 4.020 -7.934 -6.334 1.00 85.75 132 GLU A CA 1
ATOM 1046 C C . GLU A 1 132 ? 2.753 -8.521 -5.690 1.00 85.75 132 GLU A C 1
ATOM 1048 O O . GLU A 1 132 ? 2.025 -7.832 -4.978 1.00 85.75 132 GLU A O 1
ATOM 1053 N N . THR A 1 133 ? 2.479 -9.814 -5.899 1.00 84.88 133 THR A N 1
ATOM 1054 C CA . THR A 1 133 ? 1.266 -10.471 -5.369 1.00 84.88 133 THR A CA 1
ATOM 1055 C C . THR A 1 133 ? 1.100 -10.259 -3.863 1.00 84.88 133 THR A C 1
ATOM 1057 O O . THR A 1 133 ? 0.031 -9.872 -3.408 1.00 84.88 133 THR A O 1
ATOM 1060 N N . HIS A 1 134 ? 2.187 -10.409 -3.105 1.00 85.69 134 HIS A N 1
ATOM 1061 C CA . HIS A 1 134 ? 2.171 -10.236 -1.654 1.00 85.69 134 HIS A CA 1
ATOM 1062 C C . HIS A 1 134 ? 1.909 -8.781 -1.214 1.00 85.69 134 HIS A C 1
ATOM 1064 O O . HIS A 1 134 ? 1.418 -8.543 -0.115 1.00 85.69 134 HIS A O 1
ATOM 1070 N N . ASP A 1 135 ? 2.235 -7.796 -2.056 1.00 88.25 135 ASP A N 1
ATOM 1071 C CA . ASP A 1 135 ? 1.926 -6.388 -1.804 1.00 88.25 135 ASP A CA 1
ATOM 1072 C C . ASP A 1 135 ? 0.443 -6.095 -2.019 1.00 88.25 135 ASP A C 1
ATOM 1074 O O . ASP A 1 135 ? -0.155 -5.321 -1.275 1.00 88.25 135 ASP A O 1
ATOM 1078 N N . ILE A 1 136 ? -0.152 -6.733 -3.028 1.00 87.94 136 ILE A N 1
ATOM 1079 C CA . ILE A 1 136 ? -1.587 -6.644 -3.301 1.00 87.94 136 ILE A CA 1
ATOM 1080 C C . ILE A 1 136 ? -2.375 -7.263 -2.145 1.00 87.94 136 ILE A C 1
ATOM 1082 O O . ILE A 1 136 ? -3.352 -6.661 -1.701 1.00 87.94 136 ILE A O 1
ATOM 1086 N N . ASP A 1 137 ? -1.936 -8.415 -1.635 1.00 89.19 137 ASP A N 1
ATOM 1087 C CA . ASP A 1 137 ? -2.567 -9.083 -0.494 1.00 89.19 137 ASP A CA 1
ATOM 1088 C C . ASP A 1 137 ? -2.548 -8.196 0.759 1.00 89.19 137 ASP A C 1
ATOM 1090 O O . ASP A 1 137 ? -3.576 -8.046 1.417 1.00 89.19 137 ASP A O 1
ATOM 1094 N N . ASP A 1 138 ? -1.425 -7.525 1.041 1.00 90.81 138 ASP A N 1
ATOM 1095 C CA . ASP A 1 138 ? -1.331 -6.575 2.157 1.00 90.81 138 ASP A CA 1
ATOM 1096 C C . ASP A 1 138 ? -2.301 -5.385 1.978 1.00 90.81 138 ASP A C 1
ATOM 1098 O O . ASP A 1 138 ? -2.938 -4.959 2.938 1.00 90.81 138 ASP A O 1
ATOM 1102 N N . VAL A 1 139 ? -2.470 -4.851 0.760 1.00 90.06 139 VAL A N 1
ATOM 1103 C CA . VAL A 1 139 ? -3.437 -3.763 0.489 1.00 90.06 139 VAL A CA 1
ATOM 1104 C C . VAL A 1 139 ? -4.885 -4.239 0.643 1.00 90.06 139 VAL A C 1
ATOM 1106 O O . VAL A 1 139 ? -5.733 -3.486 1.124 1.00 90.06 139 VAL A O 1
ATOM 1109 N N . ILE A 1 140 ? -5.183 -5.478 0.242 1.00 89.00 140 ILE A N 1
ATOM 1110 C CA . ILE A 1 140 ? -6.507 -6.085 0.424 1.00 89.00 140 ILE A CA 1
ATOM 1111 C C . ILE A 1 140 ? -6.803 -6.271 1.914 1.00 89.00 140 ILE A C 1
ATOM 1113 O O . ILE A 1 140 ? -7.888 -5.887 2.350 1.00 89.00 140 ILE A O 1
ATOM 1117 N N . ALA A 1 141 ? -5.842 -6.790 2.682 1.00 90.62 141 ALA A N 1
ATOM 1118 C CA . ALA A 1 141 ? -5.963 -6.956 4.127 1.00 90.62 141 ALA A CA 1
ATOM 1119 C C . ALA A 1 141 ? -6.195 -5.608 4.826 1.00 90.62 141 ALA A C 1
ATOM 1121 O O . ALA A 1 141 ? -7.198 -5.454 5.512 1.00 90.62 141 ALA A O 1
ATOM 1122 N N . LEU A 1 142 ? -5.370 -4.589 4.536 1.00 90.19 142 LEU A N 1
ATOM 1123 C CA . LEU A 1 142 ? -5.543 -3.235 5.083 1.00 90.19 142 LEU A CA 1
ATOM 1124 C C . LEU A 1 142 ? -6.941 -2.668 4.830 1.00 90.19 142 LEU A C 1
ATOM 1126 O O . LEU A 1 142 ? -7.514 -2.019 5.702 1.00 90.19 142 LEU A O 1
ATOM 1130 N N . ARG A 1 143 ? -7.481 -2.884 3.626 1.00 90.44 143 ARG A N 1
ATOM 1131 C CA . ARG A 1 143 ? -8.825 -2.421 3.285 1.00 90.44 143 ARG A CA 1
ATOM 1132 C C . ARG A 1 143 ? -9.897 -3.182 4.060 1.00 90.44 143 ARG A C 1
ATOM 1134 O O . ARG A 1 143 ? -10.836 -2.540 4.514 1.00 90.44 143 ARG A O 1
ATOM 1141 N N . SER A 1 144 ? -9.778 -4.506 4.170 1.00 86.94 144 SER A N 1
ATOM 1142 C CA . SER A 1 144 ? -10.729 -5.333 4.924 1.00 86.94 144 SER A CA 1
ATOM 1143 C C . SER A 1 144 ? -10.742 -4.920 6.390 1.00 86.94 144 SER A C 1
ATOM 1145 O O . SER A 1 144 ? -11.775 -4.493 6.888 1.00 86.94 144 SER A O 1
ATOM 1147 N N . ASP A 1 145 ? -9.569 -4.904 7.026 1.00 88.19 145 ASP A N 1
ATOM 1148 C CA . ASP A 1 145 ? -9.414 -4.561 8.439 1.00 88.19 145 ASP A CA 1
ATOM 1149 C C . ASP A 1 145 ? -9.929 -3.146 8.738 1.00 88.19 145 ASP A C 1
ATOM 1151 O O . ASP A 1 145 ? -10.520 -2.901 9.787 1.00 88.19 145 ASP A O 1
ATOM 1155 N N . LEU A 1 146 ? -9.722 -2.191 7.821 1.00 88.06 146 LEU A N 1
ATOM 1156 C CA . LEU A 1 146 ? -10.220 -0.824 7.980 1.00 88.06 146 LEU A CA 1
ATOM 1157 C C . LEU A 1 146 ? -11.746 -0.754 7.879 1.00 88.06 146 LEU A C 1
ATOM 1159 O O . LEU A 1 146 ? -12.364 -0.045 8.667 1.00 88.06 146 LEU A O 1
ATOM 1163 N N . VAL A 1 147 ? -12.352 -1.453 6.917 1.00 87.50 147 VAL A N 1
ATOM 1164 C CA . VAL A 1 147 ? -13.814 -1.476 6.749 1.00 87.50 147 VAL A CA 1
ATOM 1165 C C . VAL A 1 147 ? -14.477 -2.153 7.946 1.00 87.50 147 VAL A C 1
ATOM 1167 O O . VAL A 1 147 ? -15.390 -1.571 8.529 1.00 87.50 147 VAL A O 1
ATOM 1170 N N . ASP A 1 148 ? -13.964 -3.309 8.363 1.00 84.81 148 ASP A N 1
ATOM 1171 C CA . ASP A 1 148 ? -14.516 -4.082 9.477 1.00 84.81 148 ASP A CA 1
ATOM 1172 C C . ASP A 1 148 ? -14.354 -3.324 10.808 1.00 84.81 148 ASP A C 1
ATOM 1174 O O . ASP A 1 148 ? -15.290 -3.220 11.603 1.00 84.81 148 ASP A O 1
ATOM 1178 N N . ALA A 1 149 ? -13.196 -2.689 11.037 1.00 85.69 149 ALA A N 1
ATOM 1179 C CA . ALA A 1 149 ? -12.996 -1.842 12.212 1.00 85.69 149 ALA A CA 1
ATOM 1180 C C . ALA A 1 149 ? -13.979 -0.662 12.250 1.00 85.69 149 ALA A C 1
ATOM 1182 O O . ALA A 1 149 ? -14.449 -0.267 13.317 1.00 85.69 149 ALA A O 1
ATOM 1183 N N . ILE A 1 150 ? -14.299 -0.083 11.094 1.00 86.06 150 ILE A N 1
ATOM 1184 C CA . ILE A 1 150 ? -15.223 1.050 10.995 1.00 86.06 150 ILE A CA 1
ATOM 1185 C C . ILE A 1 150 ? -16.663 0.630 11.222 1.00 86.06 150 ILE A C 1
ATOM 1187 O O . ILE A 1 150 ? -17.412 1.391 11.835 1.00 86.06 150 ILE A O 1
ATOM 1191 N N . GLU A 1 151 ? -17.048 -0.561 10.778 1.00 84.12 151 GLU A N 1
ATOM 1192 C CA . GLU A 1 151 ? -18.353 -1.131 11.094 1.00 84.12 151 GLU A CA 1
ATOM 1193 C C . GLU A 1 151 ? -18.539 -1.236 12.614 1.00 84.12 151 GLU A C 1
ATOM 1195 O O . GLU A 1 151 ? -19.532 -0.737 13.146 1.00 84.12 151 GLU A O 1
ATOM 1200 N N . LEU A 1 152 ? -17.532 -1.743 13.336 1.00 84.81 152 LEU A N 1
ATOM 1201 C CA . LEU A 1 152 ? -17.560 -1.821 14.801 1.00 84.81 152 LEU A CA 1
ATOM 1202 C C . LEU A 1 152 ? -17.581 -0.438 15.472 1.00 84.81 152 LEU A C 1
ATOM 1204 O O . LEU A 1 152 ? -18.356 -0.208 16.401 1.00 84.81 152 LEU A O 1
ATOM 1208 N N . ILE A 1 153 ? -16.777 0.515 14.988 1.00 82.50 153 ILE A N 1
ATOM 1209 C CA . ILE A 1 153 ? -16.777 1.898 15.502 1.00 82.50 153 ILE A CA 1
ATOM 1210 C C . ILE A 1 153 ? -18.145 2.567 15.279 1.00 82.50 153 ILE A C 1
ATOM 1212 O O . ILE A 1 153 ? -18.635 3.296 16.144 1.00 82.50 153 ILE A O 1
ATOM 1216 N N . THR A 1 154 ? -18.776 2.322 14.131 1.00 79.69 154 THR A N 1
ATOM 1217 C CA . THR A 1 154 ? -20.097 2.870 13.795 1.00 79.69 154 THR A CA 1
ATOM 1218 C C . THR A 1 154 ? -21.184 2.237 14.659 1.00 79.69 154 THR A C 1
ATOM 1220 O O . THR A 1 154 ? -22.002 2.959 15.225 1.00 79.69 154 THR A O 1
ATOM 1223 N N . CYS A 1 155 ? -21.136 0.916 14.849 1.00 80.44 155 CYS A N 1
ATOM 1224 C CA . CYS A 1 155 ? -22.033 0.189 15.744 1.00 80.44 155 CYS A CA 1
ATOM 1225 C C . CYS A 1 155 ? -21.970 0.753 17.171 1.00 80.44 155 CYS A C 1
ATOM 1227 O O . CYS A 1 155 ? -22.997 1.093 17.757 1.00 80.44 155 CYS A O 1
ATOM 1229 N N . HIS A 1 156 ? -20.760 0.979 17.693 1.00 80.19 156 HIS A N 1
ATOM 1230 C CA . HIS A 1 156 ? -20.574 1.613 18.996 1.00 80.19 156 HIS A CA 1
ATOM 1231 C C . HIS A 1 156 ? -21.167 3.021 19.069 1.00 80.19 156 HIS A C 1
ATOM 1233 O O . HIS A 1 156 ? -21.782 3.389 20.064 1.00 80.19 156 HIS A O 1
ATOM 1239 N N . ARG A 1 157 ? -21.000 3.828 18.017 1.00 74.50 157 ARG A N 1
ATOM 1240 C CA . ARG A 1 157 ? -21.575 5.176 17.962 1.00 74.50 157 ARG A CA 1
ATOM 1241 C C . ARG A 1 157 ? -23.107 5.149 18.029 1.00 74.50 157 ARG A C 1
ATOM 1243 O O . ARG A 1 157 ? -23.693 6.078 18.580 1.00 74.50 157 ARG A O 1
ATOM 1250 N N . GLU A 1 158 ? -23.743 4.140 17.443 1.00 76.81 158 GLU A N 1
ATOM 1251 C CA . GLU A 1 158 ? -25.203 3.999 17.424 1.00 76.81 158 GLU A CA 1
ATOM 1252 C C . GLU A 1 158 ? -25.758 3.387 18.716 1.00 76.81 158 GLU A C 1
ATOM 1254 O O . GLU A 1 158 ? -26.822 3.800 19.176 1.00 76.81 158 GLU A O 1
ATOM 1259 N N . GLN A 1 159 ? -25.045 2.422 19.304 1.00 76.19 159 GLN A N 1
ATOM 1260 C CA . GLN A 1 159 ? -25.527 1.611 20.428 1.00 76.19 159 GLN A CA 1
ATOM 1261 C C . GLN A 1 159 ? -24.947 2.030 21.788 1.00 76.19 159 GLN A C 1
ATOM 1263 O O . GLN A 1 159 ? -25.493 1.660 22.823 1.00 76.19 159 GLN A O 1
ATOM 1268 N N . GLY A 1 160 ? -23.872 2.821 21.804 1.00 68.81 160 GLY A N 1
ATOM 1269 C CA . GLY A 1 160 ? -23.226 3.366 23.004 1.00 68.81 160 GLY A CA 1
ATOM 1270 C C . GLY A 1 160 ? -22.291 2.402 23.742 1.00 68.81 160 GLY A C 1
ATOM 1271 O O . GLY A 1 160 ? -21.492 2.844 24.562 1.00 68.81 160 GLY A O 1
ATOM 1272 N N . GLU A 1 161 ? -22.328 1.104 23.441 1.00 69.31 161 GLU A N 1
ATOM 1273 C CA . GLU A 1 161 ? -21.500 0.087 24.095 1.00 69.31 161 GLU A CA 1
ATOM 1274 C C . GLU A 1 161 ? -20.915 -0.877 23.056 1.00 69.31 161 GLU A C 1
ATOM 1276 O O . GLU A 1 161 ? -21.557 -1.201 22.060 1.00 69.31 161 GLU A O 1
ATOM 1281 N N . LEU A 1 162 ? -19.664 -1.298 23.262 1.00 70.69 162 LEU A N 1
ATOM 1282 C CA . LEU A 1 162 ? -19.086 -2.459 22.581 1.00 70.69 162 LEU A CA 1
ATOM 1283 C C . LEU A 1 162 ? -18.962 -3.592 23.585 1.00 70.69 162 LEU A C 1
ATOM 1285 O O . LEU A 1 162 ? -18.616 -3.353 24.744 1.00 70.69 162 LEU A O 1
ATOM 1289 N N . ASN A 1 163 ? -19.178 -4.820 23.126 1.00 82.06 163 ASN A N 1
ATOM 1290 C CA . ASN A 1 163 ? -18.869 -5.984 23.940 1.00 82.06 163 ASN A CA 1
ATOM 1291 C C . ASN A 1 163 ? -17.342 -6.247 23.946 1.00 82.06 163 ASN A C 1
ATOM 1293 O O . ASN A 1 163 ? -16.592 -5.754 23.097 1.00 82.06 163 ASN A O 1
ATOM 1297 N N . ASP A 1 164 ? -16.868 -7.055 24.898 1.00 83.44 164 ASP A N 1
ATOM 1298 C CA . ASP A 1 164 ? -15.441 -7.404 25.005 1.00 83.44 164 ASP A CA 1
ATOM 1299 C C . ASP A 1 164 ? -14.905 -8.129 23.754 1.00 83.44 164 ASP A C 1
ATOM 1301 O O . ASP A 1 164 ? -13.721 -8.023 23.433 1.00 83.44 164 ASP A O 1
ATOM 1305 N N . SER A 1 165 ? -15.768 -8.845 23.025 1.00 87.19 165 SER A N 1
ATOM 1306 C CA . SER A 1 165 ? -15.408 -9.528 21.777 1.00 87.19 165 SER A CA 1
ATOM 1307 C C . SER A 1 165 ? -15.128 -8.533 20.647 1.00 87.19 165 SER A C 1
ATOM 1309 O O . SER A 1 165 ? -14.165 -8.707 19.906 1.00 87.19 165 SER A O 1
ATOM 1311 N N . ASP A 1 166 ? -15.911 -7.465 20.526 1.00 86.56 166 ASP A N 1
ATOM 1312 C CA . ASP A 1 166 ? -15.746 -6.426 19.509 1.00 86.56 166 ASP A CA 1
ATOM 1313 C C . ASP A 1 166 ? -14.468 -5.623 19.765 1.00 86.56 166 ASP A C 1
ATOM 1315 O O . ASP A 1 166 ? -13.736 -5.271 18.839 1.00 86.56 166 ASP A O 1
ATOM 1319 N N . LEU A 1 167 ? -14.150 -5.380 21.042 1.00 84.75 167 LEU A N 1
ATOM 1320 C CA . LEU A 1 167 ? -12.880 -4.776 21.438 1.00 84.75 167 LEU A CA 1
ATOM 1321 C C . LEU A 1 167 ? -11.689 -5.671 21.072 1.00 84.75 167 LEU A C 1
ATOM 1323 O O . LEU A 1 167 ? -10.694 -5.156 20.560 1.00 84.75 167 LEU A O 1
ATOM 1327 N N . GLN A 1 168 ? -11.789 -6.988 21.276 1.00 89.00 168 GLN A N 1
ATOM 1328 C CA . GLN A 1 168 ? -10.753 -7.933 20.840 1.00 89.00 168 GLN A CA 1
ATOM 1329 C C . GLN A 1 168 ? -10.596 -7.964 19.315 1.00 89.00 168 GLN A C 1
ATOM 1331 O O . GLN A 1 168 ? -9.469 -8.027 18.826 1.00 89.00 168 GLN A O 1
ATOM 1336 N N . LEU A 1 169 ? -11.694 -7.878 18.557 1.00 90.88 169 LEU A N 1
ATOM 1337 C CA . LEU A 1 169 ? -11.642 -7.786 17.094 1.00 90.88 169 LEU A CA 1
ATOM 1338 C C . LEU A 1 169 ? -10.925 -6.509 16.641 1.00 90.88 169 LEU A C 1
ATOM 1340 O O . LEU A 1 169 ? -10.013 -6.579 15.820 1.00 90.88 169 LEU A O 1
ATOM 1344 N N . LEU A 1 170 ? -11.259 -5.359 17.234 1.00 88.75 170 LEU A N 1
ATOM 1345 C CA . LEU A 1 170 ? -10.589 -4.086 16.954 1.00 88.75 170 LEU A CA 1
ATOM 1346 C C . LEU A 1 170 ? -9.088 -4.131 17.258 1.00 88.75 170 LEU A C 1
ATOM 1348 O O . LEU A 1 170 ? -8.285 -3.611 16.481 1.00 88.75 170 LEU A O 1
ATOM 1352 N N . GLU A 1 171 ? -8.693 -4.763 18.361 1.00 90.00 171 GLU A N 1
ATOM 1353 C CA . GLU A 1 171 ? -7.281 -4.991 18.680 1.00 90.00 171 GLU A CA 1
ATOM 1354 C C . GLU A 1 171 ? -6.608 -5.930 17.669 1.00 90.00 171 GLU A C 1
ATOM 1356 O O . GLU A 1 171 ? -5.465 -5.681 17.277 1.00 90.00 171 GLU A O 1
ATOM 1361 N N . GLY A 1 172 ? -7.320 -6.957 17.197 1.00 91.00 172 GLY A N 1
ATOM 1362 C CA . GLY A 1 172 ? -6.877 -7.847 16.124 1.00 91.00 172 GLY A CA 1
ATOM 1363 C C . GLY A 1 172 ? -6.583 -7.089 14.829 1.00 91.00 172 GLY A C 1
ATOM 1364 O O . GLY A 1 172 ? -5.464 -7.162 14.318 1.00 91.00 172 GLY A O 1
ATOM 1365 N N . TYR A 1 173 ? -7.528 -6.267 14.364 1.00 90.25 173 TYR A N 1
ATOM 1366 C CA . TYR A 1 173 ? -7.353 -5.425 13.175 1.00 90.25 173 TYR A CA 1
ATOM 1367 C C . TYR A 1 173 ? -6.170 -4.461 13.328 1.00 90.25 173 TYR A C 1
ATOM 1369 O O . TYR A 1 173 ? -5.326 -4.343 12.439 1.00 90.25 173 TYR A O 1
ATOM 1377 N N . GLN A 1 174 ? -6.029 -3.810 14.489 1.00 91.88 174 GLN A N 1
ATOM 1378 C CA . GLN A 1 174 ? -4.867 -2.960 14.771 1.00 91.88 174 GLN A CA 1
ATOM 1379 C C . GLN A 1 174 ? -3.548 -3.743 14.732 1.00 91.88 174 GLN A C 1
ATOM 1381 O O . GLN A 1 174 ? -2.529 -3.233 14.254 1.00 91.88 174 GLN A O 1
ATOM 1386 N N . GLN A 1 175 ? -3.538 -4.973 15.246 1.00 94.00 175 GLN A N 1
ATOM 1387 C CA . GLN A 1 175 ? -2.353 -5.819 15.242 1.00 94.00 175 GLN A CA 1
ATOM 1388 C C . GLN A 1 175 ? -1.962 -6.228 13.818 1.00 94.00 175 GLN A C 1
ATOM 1390 O O . GLN A 1 175 ? -0.771 -6.224 13.496 1.00 94.00 175 GLN A O 1
ATOM 1395 N N . ASP A 1 176 ? -2.929 -6.540 12.961 1.00 92.06 176 ASP A N 1
ATOM 1396 C CA . ASP A 1 176 ? -2.675 -6.935 11.577 1.00 92.06 176 ASP A CA 1
ATOM 1397 C C . ASP A 1 176 ? -2.182 -5.757 10.726 1.00 92.06 176 ASP A C 1
ATOM 1399 O O . ASP A 1 176 ? -1.125 -5.865 10.089 1.00 92.06 176 ASP A O 1
ATOM 1403 N N . MET A 1 177 ? -2.800 -4.578 10.855 1.00 91.69 177 MET A N 1
ATOM 1404 C CA . MET A 1 177 ? -2.282 -3.337 10.259 1.00 91.69 177 MET A CA 1
ATOM 1405 C C . MET A 1 177 ? -0.848 -3.031 10.725 1.00 91.69 177 MET A C 1
ATOM 1407 O O . MET A 1 177 ? 0.012 -2.639 9.927 1.0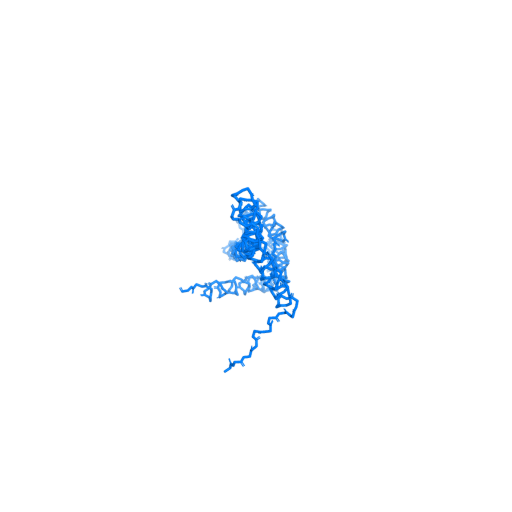0 91.69 177 MET A O 1
ATOM 1411 N N . ARG A 1 178 ? -0.545 -3.256 12.013 1.00 94.44 178 ARG A N 1
ATOM 1412 C CA . ARG A 1 178 ? 0.806 -3.074 12.564 1.00 94.44 178 ARG A CA 1
ATOM 1413 C C . ARG A 1 178 ? 1.811 -4.072 11.990 1.00 94.44 178 ARG A C 1
ATOM 1415 O O . ARG A 1 178 ? 2.916 -3.662 11.646 1.00 94.44 178 ARG A O 1
ATOM 1422 N N . LYS A 1 179 ? 1.449 -5.349 11.826 1.00 93.88 179 LYS A N 1
ATOM 1423 C CA . LYS A 1 179 ? 2.326 -6.351 11.189 1.00 93.88 179 LYS A CA 1
ATOM 1424 C C . LYS A 1 179 ? 2.691 -5.946 9.762 1.00 93.88 179 LYS A C 1
ATOM 1426 O O . LYS A 1 179 ? 3.849 -6.102 9.366 1.00 93.88 179 LYS A O 1
ATOM 1431 N N . ILE A 1 180 ? 1.730 -5.419 9.000 1.00 90.94 180 ILE A N 1
ATOM 1432 C CA . ILE A 1 180 ? 1.972 -4.914 7.643 1.00 90.94 180 ILE A CA 1
ATOM 1433 C C . ILE A 1 180 ? 2.944 -3.732 7.704 1.00 90.94 180 ILE A C 1
ATOM 1435 O O . ILE A 1 180 ? 3.976 -3.753 7.032 1.00 90.94 180 ILE A O 1
ATOM 1439 N N . LEU A 1 181 ? 2.689 -2.745 8.566 1.00 92.44 181 LEU A N 1
ATOM 1440 C CA . LEU A 1 181 ? 3.579 -1.596 8.758 1.00 92.44 181 LEU A CA 1
ATOM 1441 C C . LEU A 1 181 ? 5.015 -2.016 9.123 1.00 92.44 181 LEU A C 1
ATOM 1443 O O . LEU A 1 181 ? 5.978 -1.534 8.519 1.00 92.44 181 LEU A O 1
ATOM 1447 N N . ASP A 1 182 ? 5.172 -2.931 10.078 1.00 92.06 182 ASP A N 1
ATOM 1448 C CA . ASP A 1 182 ? 6.476 -3.402 10.546 1.00 92.06 182 ASP A CA 1
ATOM 1449 C C . ASP A 1 182 ? 7.240 -4.142 9.449 1.00 92.06 182 ASP A C 1
ATOM 1451 O O . ASP A 1 182 ? 8.423 -3.863 9.234 1.00 92.06 182 ASP A O 1
ATOM 1455 N N . ARG A 1 183 ? 6.560 -5.004 8.683 1.00 88.69 183 ARG A N 1
ATOM 1456 C CA . ARG A 1 183 ? 7.134 -5.689 7.515 1.00 88.69 183 ARG A CA 1
ATOM 1457 C C . ARG A 1 183 ? 7.626 -4.692 6.464 1.00 88.69 183 ARG A C 1
ATOM 1459 O O . ARG A 1 183 ? 8.702 -4.853 5.882 1.00 88.69 183 ARG A O 1
ATOM 1466 N N . ARG A 1 184 ? 6.867 -3.621 6.221 1.00 87.94 184 ARG A N 1
ATOM 1467 C CA . ARG A 1 184 ? 7.257 -2.570 5.267 1.00 87.94 184 ARG A CA 1
ATOM 1468 C C . ARG A 1 184 ? 8.445 -1.766 5.788 1.00 87.94 184 ARG A C 1
ATOM 1470 O O . ARG A 1 184 ? 9.390 -1.510 5.039 1.00 87.94 184 ARG A O 1
ATOM 1477 N N . ASN A 1 185 ? 8.462 -1.439 7.075 1.00 86.94 185 ASN A N 1
ATOM 1478 C CA . ASN A 1 185 ? 9.575 -0.740 7.711 1.00 86.94 185 ASN A CA 1
ATOM 1479 C C . ASN A 1 185 ? 10.858 -1.582 7.752 1.00 86.94 185 ASN A C 1
ATOM 1481 O O . ASN A 1 185 ? 11.936 -1.045 7.484 1.00 86.94 185 ASN A O 1
ATOM 1485 N N . SER A 1 186 ? 10.771 -2.888 8.022 1.00 85.62 186 SER A N 1
ATOM 1486 C CA . SER A 1 186 ? 11.928 -3.788 7.969 1.00 85.62 186 SER A CA 1
ATOM 1487 C C . SER A 1 186 ? 12.497 -3.876 6.555 1.00 85.62 186 SER A C 1
ATOM 1489 O O . SER A 1 186 ? 13.709 -3.755 6.374 1.00 85.62 186 SER A O 1
ATOM 1491 N N . ASN A 1 187 ? 11.631 -3.982 5.543 1.00 81.12 187 ASN A N 1
ATOM 1492 C CA . ASN A 1 187 ? 12.045 -4.000 4.140 1.00 81.12 187 ASN A CA 1
ATOM 1493 C C . ASN A 1 187 ? 12.743 -2.696 3.729 1.00 81.12 187 ASN A C 1
ATOM 1495 O O . ASN A 1 187 ? 13.759 -2.738 3.038 1.00 81.12 187 ASN A O 1
ATOM 1499 N N . ARG A 1 188 ? 12.262 -1.537 4.202 1.00 78.31 188 ARG A N 1
ATOM 1500 C CA . ARG A 1 188 ? 12.931 -0.243 3.980 1.00 78.31 188 ARG A CA 1
ATOM 1501 C C . ARG A 1 188 ? 14.310 -0.184 4.644 1.00 78.31 188 ARG A C 1
ATOM 1503 O O . ARG A 1 188 ? 15.249 0.306 4.026 1.00 78.31 188 ARG A O 1
ATOM 1510 N N . ARG A 1 189 ? 14.451 -0.680 5.882 1.00 79.44 189 ARG A N 1
ATOM 1511 C CA . ARG A 1 189 ? 15.737 -0.689 6.607 1.00 79.44 189 ARG A CA 1
ATOM 1512 C C . ARG A 1 189 ? 16.780 -1.568 5.922 1.00 79.44 189 ARG A C 1
ATOM 1514 O O . ARG A 1 189 ? 17.921 -1.147 5.813 1.00 79.44 189 ARG A O 1
ATOM 1521 N N . MET A 1 190 ? 16.385 -2.736 5.413 1.00 74.62 190 MET A N 1
ATOM 1522 C CA . MET A 1 190 ? 17.291 -3.641 4.689 1.00 74.62 190 MET A CA 1
ATOM 1523 C C . MET A 1 190 ? 17.762 -3.089 3.333 1.00 74.62 190 MET A C 1
ATOM 1525 O O . MET A 1 190 ? 18.769 -3.552 2.809 1.00 74.62 190 MET A O 1
ATOM 1529 N N . ARG A 1 191 ? 17.042 -2.120 2.751 1.00 67.12 191 ARG A N 1
ATOM 1530 C CA . ARG A 1 191 ? 17.360 -1.523 1.442 1.00 67.12 191 ARG A CA 1
ATOM 1531 C C . ARG A 1 191 ? 18.165 -0.220 1.523 1.00 67.12 191 ARG A C 1
ATOM 1533 O O . ARG A 1 191 ? 18.534 0.306 0.477 1.00 67.12 191 ARG A O 1
ATOM 1540 N N . ARG A 1 192 ? 18.430 0.321 2.720 1.00 61.31 192 ARG A N 1
ATOM 1541 C CA . ARG A 1 192 ? 19.311 1.491 2.880 1.00 61.31 192 ARG A CA 1
ATOM 1542 C C . ARG A 1 192 ? 20.776 1.015 2.921 1.00 61.31 192 ARG A C 1
ATOM 1544 O O . ARG A 1 192 ? 21.067 0.181 3.776 1.00 61.31 192 ARG A O 1
ATOM 1551 N N . PRO A 1 193 ? 21.645 1.474 1.999 1.00 50.38 193 PRO A N 1
ATOM 1552 C CA . PRO A 1 193 ? 23.073 1.148 2.002 1.00 50.38 193 PRO A CA 1
ATOM 1553 C C . PRO A 1 193 ? 23.817 1.781 3.183 1.00 50.38 193 PRO A C 1
ATOM 1555 O O . PRO A 1 193 ? 23.345 2.826 3.693 1.00 50.38 193 PRO A O 1
#

Radius of gyration: 30.58 Å; Cα contacts (8 Å, |Δi|>4): 90; chains: 1; bounding box: 68×34×83 Å

Sequence (193 aa):
MLQRYIETPGRVAKALLITTSVFLLSLVGTVIGSAGGYKPDVMAYWLQAFGTIGAILWTAWNVQRVEKFDRQHRSEQALSEIGNLAYDALHFVARNVNMMRQLPSETRITFNDTELSELLQRMTAVRQLPLETHDIDDVIALRSDLVDAIELITCHREQGELNDSDLQLLEGYQQDMRKILDRRNSNRRMRRP

Organism: NCBI:txid101571